Protein 5LD9 (pdb70)

Foldseek 3Di:
DEAEEAQVVLVVVLVVQLPDQAKWKWFQKAPDRYGDDTDTFDFPVSHQADGDGDPVVNVVVCVVSVVVVIDTQEMEMEHEPDAQDDDPVNLVVCVVVQHKYWYYYNVGDIWIWGQDPVGHTDTHHYHHD/DAAEEAPVVLVVVLVVQLPAQAKWKWFQKAPDRYGDDTDTFDFPVSHQADGDGDVVRVVVVCVVCVVVVIDGQEMEMEHEPDAQDADPVSVVVCVVVFHKYWYAHNVGHIWIWGDVDIDTHHYHYD

Secondary structure (DSSP, 8-state):
-EEEE-HHHHHHHHHHHHH-SS--EEEEEEETTEEEEEEEE-BTT--SS---B-HHHHHHHHHHHHHTT-EEEEEEEEESSS-SS-BHHHHHHHHHS-SEEEEEETTS-EEEEEE-TTS-EEEEEEEE-/-EEEE-HHHHHHHHHHHHT-SS--EEEEEEETTEEEEEEEE-BTT--SS---B-HHHHHHHHHHHHHTT-EEEEEEEEESSS-SS-BHHHHHHHHHS-SEEEEEETTS-EEEEE----EEEEEEE-

InterPro domains:
  IPR000555 JAB1/MPN/MOV34 metalloenzyme domain [SM00232] (12-140)
  IPR028090 JAB domain, prokaryotic [PF14464] (27-124)
  IPR037518 MPN domain [PS50249] (13-133)
  IPR051929 Viral Assembly and Modifier Protease [PTHR34858] (14-136)

Nearest PDB structures (foldseek):
  5ld9-assembly1_A  TM=1.008E+00  e=8.838E-29  Pyrococcus furiosus DSM 3638
  5ld9-assembly1_B  TM=1.003E+00  e=1.351E-25  Pyrococcus furiosus DSM 3638
  4ocn-assembly1_B  TM=7.573E-01  e=2.045E-07  Saccharomyces cerevisiae S288C
  5w83-assembly1_B  TM=7.549E-01  e=2.178E-07  Saccharomyces cerevisiae S288C
  8eoi-assembly1_H  TM=7.330E-01  e=2.285E-04  Homo sapiens

Solvent-accessible surface area: 13205 Å² total; per-residue (Å²): 96,47,0,23,0,29,103,121,61,6,122,49,0,28,126,61,3,72,100,32,95,34,9,18,0,0,0,0,1,0,68,159,51,104,2,79,54,33,46,70,6,133,12,117,53,111,14,66,113,68,24,77,18,20,80,146,52,42,122,113,1,48,88,39,3,141,147,89,109,27,104,39,10,0,6,1,1,0,17,49,54,31,45,5,36,1,42,11,92,8,8,95,8,1,130,154,72,102,30,10,9,0,0,0,1,62,129,34,78,86,78,0,11,38,28,32,156,145,98,95,14,40,96,2,140,30,51,55,118,102,46,0,16,0,26,81,121,62,6,148,47,0,34,143,63,3,72,90,30,93,43,8,18,0,0,0,0,0,0,71,142,42,116,3,96,54,27,45,66,6,124,10,114,63,102,15,67,69,71,37,77,22,19,54,123,39,41,94,100,0,46,110,66,3,125,147,91,110,34,71,33,8,0,5,1,0,1,18,55,50,20,62,5,87,7,31,0,73,10,35,26,4,0,129,170,76,83,33,13,10,0,0,0,1,65,122,33,78,85,79,0,29,38,66,128,77,66,59,92,2,134,27,50,58,135

Radius of gyration: 20.51 Å; Cα contacts (8 Å, |Δi|>4): 576; chains: 2; bounding box: 40×46×60 Å

Organism: Pyrococcus furiosus (strain ATCC 43587 / DSM 3638 / JCM 8422 / Vc1) (NCBI:txid186497)

Sequence (255 aa):
STLIIPQHYLRAILKVVSSSSVEVCGFLFGKENRVLKVRFIRNRLNNSPVEFEMDPEEMLKALEEAEQENLEVVGIFHSHIACCPPIPSGKDLEGMKRWPVIWLIVNEKGEYKAWILSEKNKISSEVKIVVESTLIIPQHYLRAILKVVSSSSVEVCGFLFGKENRVLKVRFIRNRLNSPVEFEMDPEEMLKALEEAEQENLEVVGIFHSHIACCPPIPSGKDLEGMKRWPVIWLIVNEKGEYKAWILNKISEVKIVVE

Structure (mmCIF, N/CA/C/O backbone):
data_5LD9
#
_entry.id   5LD9
#
_cell.length_a   34.202
_cell.length_b   37.147
_cell.length_c   60.131
_cell.angle_alpha   97.29
_cell.angle_beta   104.18
_cell.angle_gamma   100.07
#
_symmetry.space_group_name_H-M   'P 1'
#
loop_
_entity.id
_entity.type
_entity.pdbx_description
1 polymer JAMM1
2 non-polymer 'ZINC ION'
3 non-polymer 'CHLORIDE ION'
4 water water
#
loop_
_atom_site.group_PDB
_atom_site.id
_atom_site.type_symbol
_atom_site.label_atom_id
_atom_site.label_alt_id
_atom_site.label_comp_id
_atom_site.label_asym_id
_atom_site.label_entity_id
_atom_site.label_seq_id
_atom_site.pdbx_PDB_ins_code
_atom_site.Cartn_x
_atom_site.Cartn_y
_atom_site.Cartn_z
_atom_site.occupancy
_atom_site.B_iso_or_equiv
_atom_site.auth_seq_id
_atom_site.auth_comp_id
_atom_site.auth_asym_id
_atom_site.auth_atom_id
_atom_site.pdbx_PDB_model_num
ATOM 1 N N . SER A 1 12 ? 16.558 -7.564 80.214 1.00 55.98 12 SER A N 1
ATOM 2 C CA . SER A 1 12 ? 17.269 -8.417 81.159 1.00 48.90 12 SER A CA 1
ATOM 3 C C . SER A 1 12 ? 18.733 -8.003 81.299 1.00 40.90 12 SER A C 1
ATOM 4 O O . SER A 1 12 ? 19.253 -7.201 80.517 1.00 41.88 12 SER A O 1
ATOM 11 N N . THR A 1 13 ? 19.383 -8.569 82.310 1.00 45.96 13 THR A N 1
ATOM 12 C CA . THR A 1 13 ? 20.805 -8.390 82.556 1.00 39.65 13 THR A CA 1
ATOM 13 C C . THR A 1 13 ? 21.413 -9.757 82.838 1.00 30.39 13 THR A C 1
ATOM 14 O O . THR A 1 13 ? 20.810 -10.572 83.539 1.00 31.74 13 THR A O 1
ATOM 25 N N . LEU A 1 14 ? 22.590 -10.018 82.273 1.00 20.85 14 LEU A N 1
ATOM 26 C CA . LEU A 1 14 ? 23.304 -11.271 82.489 1.00 22.53 14 LEU A CA 1
ATOM 27 C C . LEU A 1 14 ? 24.566 -10.963 83.279 1.00 22.65 14 LEU A C 1
ATOM 28 O O . LEU A 1 14 ? 25.407 -10.189 82.816 1.00 24.88 14 LEU A O 1
ATOM 44 N N . ILE A 1 15 ? 24.699 -11.569 84.453 1.00 22.57 15 ILE A N 1
ATOM 45 C CA . ILE A 1 15 ? 25.871 -11.377 85.301 1.00 23.05 15 ILE A CA 1
ATOM 46 C C . ILE A 1 15 ? 26.734 -12.626 85.211 1.00 23.31 15 ILE A C 1
ATOM 47 O O . ILE A 1 15 ? 26.321 -13.707 85.642 1.00 27.68 15 ILE A O 1
ATOM 63 N N . ILE A 1 16 ? 27.947 -12.474 84.690 1.00 22.40 16 ILE A N 1
ATOM 64 C CA . ILE A 1 16 ? 28.829 -13.621 84.492 1.00 22.60 16 ILE A CA 1
ATOM 65 C C . ILE A 1 16 ? 30.169 -13.325 85.159 1.00 23.98 16 ILE A C 1
ATOM 66 O O . ILE A 1 16 ? 30.702 -12.218 84.990 1.00 23.28 16 ILE A O 1
ATOM 82 N N . PRO A 1 17 ? 30.732 -14.253 85.937 1.00 25.21 17 PRO A N 1
ATOM 83 C CA . PRO A 1 17 ? 32.070 -14.027 86.504 1.00 26.39 17 PRO A CA 1
ATOM 84 C C . PRO A 1 17 ? 33.116 -13.861 85.415 1.00 25.11 17 PRO A C 1
ATOM 85 O O . PRO A 1 17 ? 33.043 -14.488 84.355 1.00 23.73 17 PRO A O 1
ATOM 96 N N . GLN A 1 18 ? 34.127 -13.036 85.705 1.00 26.06 18 GLN A N 1
ATOM 97 C CA . GLN A 1 18 ? 35.113 -12.701 84.681 1.00 30.41 18 GLN A CA 1
ATOM 98 C C . GLN A 1 18 ? 35.910 -13.926 84.246 1.00 28.69 18 GLN A C 1
ATOM 99 O O . GLN A 1 18 ? 36.202 -14.089 83.056 1.00 29.81 18 GLN A O 1
ATOM 113 N N . HIS A 1 19 ? 36.272 -14.802 85.186 1.00 29.65 19 HIS A N 1
ATOM 114 C CA . HIS A 1 19 ? 37.080 -15.957 84.811 1.00 28.81 19 HIS A CA 1
ATOM 115 C C . HIS A 1 19 ? 36.282 -16.989 84.019 1.00 28.81 19 HIS A C 1
ATOM 116 O O . HIS A 1 19 ? 36.879 -17.755 83.255 1.00 28.59 19 HIS A O 1
ATOM 129 N N . TYR A 1 20 ? 34.954 -17.012 84.163 1.00 26.90 20 TYR A N 1
ATOM 130 C CA . TYR A 1 20 ? 34.128 -17.866 83.312 1.00 24.23 20 TYR A CA 1
ATOM 131 C C . TYR A 1 20 ? 34.063 -17.328 81.889 1.00 23.86 20 TYR A C 1
ATOM 132 O O . TYR A 1 20 ? 34.185 -18.087 80.923 1.00 22.68 20 TYR A O 1
ATOM 150 N N . LEU A 1 21 ? 33.831 -16.024 81.733 1.00 21.70 21 LEU A N 1
ATOM 151 C CA . LEU A 1 21 ? 33.779 -15.460 80.389 1.00 23.80 21 LEU A CA 1
ATOM 152 C C . LEU A 1 21 ? 35.131 -15.588 79.702 1.00 24.33 21 LEU A C 1
ATOM 153 O O . LEU A 1 21 ? 35.201 -15.956 78.522 1.00 22.08 21 LEU A O 1
ATOM 169 N N . ARG A 1 22 ? 36.215 -15.320 80.433 1.00 22.03 22 ARG A N 1
ATOM 170 C CA . ARG A 1 22 ? 37.555 -15.486 79.871 1.00 25.31 22 ARG A CA 1
ATOM 171 C C . ARG A 1 22 ? 37.772 -16.913 79.392 1.00 27.58 22 ARG A C 1
ATOM 172 O O . ARG A 1 22 ? 38.339 -17.134 78.316 1.00 24.53 22 ARG A O 1
ATOM 193 N N . ALA A 1 23 ? 37.338 -17.896 80.182 1.00 24.50 23 ALA A N 1
ATOM 194 C CA . ALA A 1 23 ? 37.516 -19.289 79.787 1.00 26.15 23 ALA A CA 1
ATOM 195 C C . ALA A 1 23 ? 36.776 -19.590 78.491 1.00 21.99 23 ALA A C 1
ATOM 196 O O . ALA A 1 23 ? 37.329 -20.237 77.594 1.00 27.57 23 ALA A O 1
ATOM 203 N N . ILE A 1 24 ? 35.530 -19.121 78.367 1.00 21.74 24 ILE A N 1
ATOM 204 C CA . ILE A 1 24 ? 34.773 -19.340 77.135 1.00 19.86 24 ILE A CA 1
ATOM 205 C C . ILE A 1 24 ? 35.505 -18.723 75.948 1.00 18.97 24 ILE A C 1
ATOM 206 O O . ILE A 1 24 ? 35.687 -19.363 74.906 1.00 19.35 24 ILE A O 1
ATOM 222 N N . LEU A 1 25 ? 35.956 -17.475 76.097 1.00 20.48 25 LEU A N 1
ATOM 223 C CA . LEU A 1 25 ? 36.570 -16.779 74.973 1.00 23.94 25 LEU A CA 1
ATOM 224 C C . LEU A 1 25 ? 37.872 -17.444 74.543 1.00 18.71 25 LEU A C 1
ATOM 225 O O . LEU A 1 25 ? 38.166 -17.520 73.344 1.00 21.38 25 LEU A O 1
ATOM 241 N N . LYS A 1 26 ? 38.661 -17.936 75.495 1.00 19.67 26 LYS A N 1
ATOM 242 C CA . LYS A 1 26 ? 39.930 -18.556 75.138 1.00 20.21 26 LYS A CA 1
ATOM 243 C C . LYS A 1 26 ? 39.733 -19.941 74.529 1.00 21.27 26 LYS A C 1
ATOM 244 O O . LYS A 1 26 ? 40.501 -20.333 73.645 1.00 21.46 26 LYS A O 1
ATOM 263 N N . VAL A 1 27 ? 38.713 -20.692 74.962 1.00 20.24 27 VAL A N 1
ATOM 264 C CA . VAL A 1 27 ? 38.361 -21.930 74.262 1.00 22.67 27 VAL A CA 1
ATOM 265 C C . VAL A 1 27 ? 37.953 -21.621 72.826 1.00 18.41 27 VAL A C 1
ATOM 266 O O . VAL A 1 27 ? 38.357 -22.307 71.876 1.00 22.24 27 VAL A O 1
ATOM 279 N N . VAL A 1 28 ? 37.125 -20.592 72.657 1.00 20.22 28 VAL A N 1
ATOM 280 C CA . VAL A 1 28 ? 36.666 -20.200 71.332 1.00 16.35 28 VAL A CA 1
ATOM 281 C C . VAL A 1 28 ? 37.852 -19.792 70.467 1.00 19.72 28 VAL A C 1
ATOM 282 O O . VAL A 1 28 ? 37.908 -20.102 69.269 1.00 19.73 28 VAL A O 1
ATOM 295 N N . SER A 1 29 ? 38.821 -19.090 71.055 1.00 20.94 29 SER A N 1
ATOM 296 C CA . SER A 1 29 ? 39.961 -18.642 70.262 1.00 25.06 29 SER A CA 1
ATOM 297 C C . SER A 1 29 ? 40.714 -19.813 69.648 1.00 24.22 29 SER A C 1
ATOM 298 O O . SER A 1 29 ? 41.291 -19.676 68.563 1.00 25.74 29 SER A O 1
ATOM 306 N N . SER A 1 30 ? 40.729 -20.962 70.321 1.00 20.41 30 SER A N 1
ATOM 307 C CA . SER A 1 30 ? 41.493 -22.118 69.878 1.00 25.00 30 SER A CA 1
ATOM 308 C C . SER A 1 30 ? 40.677 -23.099 69.051 1.00 23.72 30 SER A C 1
ATOM 309 O O . SER A 1 30 ? 41.240 -24.083 68.563 1.00 27.68 30 SER A O 1
ATOM 317 N N . SER A 1 31 ? 39.382 -22.852 68.861 1.00 23.89 31 SER A N 1
ATOM 318 C CA . SER A 1 31 ? 38.483 -23.828 68.267 1.00 19.72 31 SER A CA 1
ATOM 319 C C . SER A 1 31 ? 38.234 -23.521 66.793 1.00 25.57 31 SER A C 1
ATOM 320 O O . SER A 1 31 ? 38.103 -22.358 66.401 1.00 29.23 31 SER A O 1
ATOM 328 N N . SER A 1 32 ? 38.166 -24.573 65.979 1.00 21.17 32 SER A N 1
ATOM 329 C CA . SER A 1 32 ? 37.880 -24.431 64.557 1.00 22.79 32 SER A CA 1
ATOM 330 C C . SER A 1 32 ? 36.406 -24.642 64.225 1.00 24.23 32 SER A C 1
ATOM 331 O O . SER A 1 32 ? 36.024 -24.503 63.058 1.00 26.70 32 SER A O 1
ATOM 339 N N . VAL A 1 33 ? 35.577 -24.969 65.217 1.00 21.86 33 VAL A N 1
ATOM 340 C CA . VAL A 1 33 ? 34.135 -25.109 65.049 1.00 23.00 33 VAL A CA 1
ATOM 341 C C . VAL A 1 33 ? 33.430 -24.260 66.099 1.00 18.84 33 VAL A C 1
ATOM 342 O O . VAL A 1 33 ? 34.026 -23.836 67.095 1.00 20.69 33 VAL A O 1
ATOM 355 N N . GLU A 1 34 ? 32.133 -24.032 65.882 1.00 18.49 34 GLU A N 1
ATOM 356 C CA . GLU A 1 34 ? 31.342 -23.329 66.883 1.00 18.45 34 GLU A CA 1
ATOM 357 C C . GLU A 1 34 ? 31.315 -24.139 68.171 1.00 19.76 34 GLU A C 1
ATOM 358 O O . GLU A 1 34 ? 31.154 -25.366 68.150 1.00 23.57 34 GLU A O 1
ATOM 370 N N . VAL A 1 35 ? 31.493 -23.437 69.293 1.00 16.41 35 VAL A N 1
ATOM 371 C CA . VAL A 1 35 ? 31.426 -23.994 70.638 1.00 17.09 35 VAL A CA 1
ATOM 372 C C . VAL A 1 35 ? 30.032 -23.720 71.170 1.00 18.33 35 VAL A C 1
ATOM 373 O O . VAL A 1 35 ? 29.380 -22.760 70.760 1.00 22.86 35 VAL A O 1
ATOM 386 N N . CYS A 1 36 ? 29.545 -24.579 72.059 1.00 18.07 36 CYS A N 1
ATOM 387 C CA . CYS A 1 36 ? 28.215 -24.376 72.625 1.00 15.75 36 CYS A CA 1
ATOM 388 C C . CYS A 1 36 ? 28.152 -24.999 74.014 1.00 20.14 36 CYS A C 1
ATOM 389 O O . CYS A 1 36 ? 28.959 -25.861 74.368 1.00 22.75 36 CYS A O 1
ATOM 397 N N . GLY A 1 37 ? 27.180 -24.553 74.800 1.00 21.34 37 GLY A N 1
ATOM 398 C CA . GLY A 1 37 ? 26.992 -25.114 76.121 1.00 28.13 37 GLY A CA 1
ATOM 399 C C . GLY A 1 37 ? 25.922 -24.370 76.895 1.00 23.10 37 GLY A C 1
ATOM 400 O O . GLY A 1 37 ? 25.205 -23.527 76.356 1.00 20.45 37 GLY A O 1
ATOM 404 N N . PHE A 1 38 ? 25.833 -24.711 78.179 1.00 21.92 38 PHE A N 1
ATOM 405 C CA . PHE A 1 38 ? 24.865 -24.127 79.093 1.00 20.38 38 PHE A CA 1
ATOM 406 C C . PHE A 1 38 ? 25.547 -23.179 80.070 1.00 20.97 38 PHE A C 1
ATOM 407 O O . PHE A 1 38 ? 26.678 -23.419 80.501 1.00 20.68 38 PHE A O 1
ATOM 424 N N . LEU A 1 39 ? 24.840 -22.108 80.414 1.00 21.31 39 LEU A N 1
ATOM 425 C CA . LEU A 1 39 ? 25.141 -21.285 81.577 1.00 18.82 39 LEU A CA 1
ATOM 426 C C . LEU A 1 39 ? 24.145 -21.682 82.656 1.00 21.34 39 LEU A C 1
ATOM 427 O O . LEU A 1 39 ? 22.943 -21.425 82.524 1.00 23.74 39 LEU A O 1
ATOM 443 N N . PHE A 1 40 ? 24.629 -22.349 83.696 1.00 22.54 40 PHE A N 1
ATOM 444 C CA . PHE A 1 40 ? 23.784 -22.730 8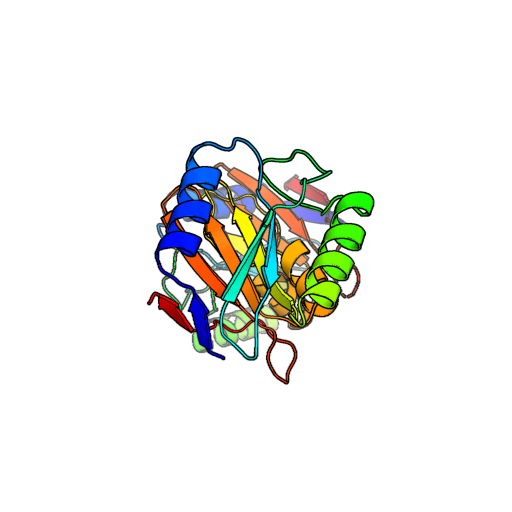4.811 1.00 21.86 40 PHE A CA 1
ATOM 445 C C . PHE A 1 40 ? 23.969 -21.728 85.943 1.00 23.66 40 PHE A C 1
ATOM 446 O O . PHE A 1 40 ? 25.034 -21.119 86.086 1.00 25.36 40 PHE A O 1
ATOM 463 N N . GLY A 1 41 ? 22.920 -21.545 86.736 1.00 23.60 41 GLY A N 1
ATOM 464 C CA . GLY A 1 41 ? 23.029 -20.626 87.861 1.00 24.17 41 GLY A CA 1
ATOM 465 C C . GLY A 1 41 ? 21.708 -20.418 88.569 1.00 26.03 41 GLY A C 1
ATOM 466 O O . GLY A 1 41 ? 20.893 -21.339 88.683 1.00 27.45 41 GLY A O 1
ATOM 470 N N . LYS A 1 42 ? 21.525 -19.193 89.063 1.00 26.28 42 LYS A N 1
ATOM 471 C CA . LYS A 1 42 ? 20.331 -18.782 89.790 1.00 28.25 42 LYS A CA 1
ATOM 472 C C . LYS A 1 42 ? 19.939 -17.390 89.324 1.00 43.08 42 LYS A C 1
ATOM 473 O O . LYS A 1 42 ? 20.790 -16.500 89.236 1.00 31.49 42 LYS A O 1
ATOM 492 N N . GLU A 1 43 ? 18.656 -17.194 89.042 1.00 32.50 43 GLU A N 1
ATOM 493 C CA . GLU A 1 43 ? 18.146 -15.897 88.595 1.00 35.09 43 GLU A CA 1
ATOM 494 C C . GLU A 1 43 ? 18.943 -15.498 87.359 1.00 31.10 43 GLU A C 1
ATOM 495 O O . GLU A 1 43 ? 18.944 -16.255 86.371 1.00 36.43 43 GLU A O 1
ATOM 507 N N . ASN A 1 44 ? 19.631 -14.358 87.357 1.00 30.67 44 ASN A N 1
ATOM 508 C CA . ASN A 1 44 ? 20.381 -13.902 86.195 1.00 24.78 44 ASN A CA 1
ATOM 509 C C . ASN A 1 44 ? 21.885 -14.058 86.382 1.00 27.39 44 ASN A C 1
ATOM 510 O O . ASN A 1 44 ? 22.658 -13.457 85.628 1.00 23.83 44 ASN A O 1
ATOM 521 N N . ARG A 1 45 ? 22.315 -14.867 87.350 1.00 26.43 45 ARG A N 1
ATOM 522 C CA . ARG A 1 45 ? 23.729 -15.013 87.691 1.00 24.45 45 ARG A CA 1
ATOM 523 C C . ARG A 1 45 ? 24.262 -16.356 87.215 1.00 28.05 45 ARG A C 1
ATOM 524 O O . ARG A 1 45 ? 23.766 -17.410 87.628 1.00 28.21 45 ARG A O 1
ATOM 545 N N . VAL A 1 46 ? 25.306 -16.313 86.387 1.00 25.13 46 VAL A N 1
ATOM 546 C CA . VAL A 1 46 ? 25.991 -17.532 85.974 1.00 23.47 46 VAL A CA 1
ATOM 547 C C . VAL A 1 46 ? 26.805 -18.070 87.140 1.00 25.70 46 VAL A C 1
ATOM 548 O O . VAL A 1 46 ? 27.611 -17.349 87.742 1.00 28.99 46 VAL A O 1
ATOM 561 N N . LEU A 1 47 ? 26.595 -19.345 87.466 1.00 23.00 47 LEU A N 1
ATOM 562 C CA . LEU A 1 47 ? 27.346 -20.021 88.509 1.00 24.50 47 LEU A CA 1
ATOM 563 C C . LEU A 1 47 ? 28.161 -21.200 88.005 1.00 26.26 47 LEU A C 1
ATOM 564 O O . LEU A 1 47 ? 29.066 -21.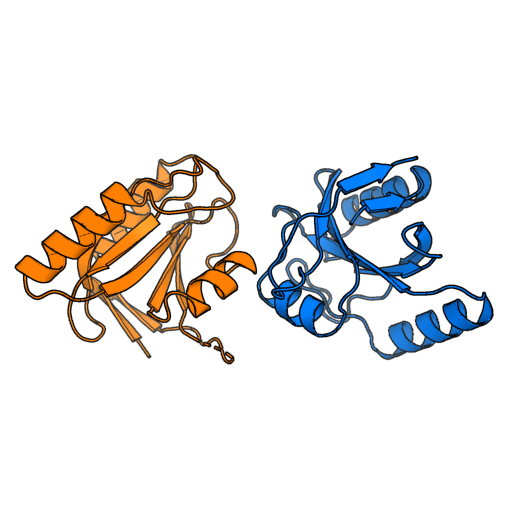651 88.714 1.00 27.85 47 LEU A O 1
ATOM 580 N N . LYS A 1 48 ? 27.883 -21.700 86.804 1.00 25.53 48 LYS A N 1
ATOM 581 C CA . LYS A 1 48 ? 28.583 -22.862 86.279 1.00 23.12 48 LYS A CA 1
ATOM 582 C C . LYS A 1 48 ? 28.467 -22.829 84.764 1.00 25.20 48 LYS A C 1
ATOM 583 O O . LYS A 1 48 ? 27.393 -22.537 84.233 1.00 24.38 48 LYS A O 1
ATOM 602 N N . VAL A 1 49 ? 29.580 -23.087 84.081 1.00 25.87 49 VAL A N 1
ATOM 603 C CA . VAL A 1 49 ? 29.624 -23.185 82.626 1.00 20.78 49 VAL A CA 1
ATOM 604 C C . VAL A 1 49 ? 29.838 -24.648 82.268 1.00 25.83 49 VAL A C 1
ATOM 605 O O . VAL A 1 49 ? 30.733 -25.301 82.815 1.00 26.43 49 VAL A O 1
ATOM 618 N N . ARG A 1 50 ? 29.027 -25.159 81.339 1.00 23.08 50 ARG A N 1
ATOM 619 C CA . ARG A 1 50 ? 29.093 -26.556 80.928 1.00 21.91 50 ARG A CA 1
ATOM 620 C C . ARG A 1 50 ? 29.171 -26.588 79.411 1.00 18.81 50 ARG A C 1
ATOM 621 O O . ARG A 1 50 ? 28.193 -26.257 78.738 1.00 24.98 50 ARG A O 1
ATOM 642 N N . PHE A 1 51 ? 30.336 -26.947 78.877 1.00 22.00 51 PHE A N 1
ATOM 643 C CA . PHE A 1 51 ? 30.468 -27.112 77.437 1.00 19.31 51 PHE A CA 1
ATOM 644 C C . PHE A 1 51 ? 29.800 -28.410 77.011 1.00 27.25 51 PHE A C 1
ATOM 645 O O . PHE A 1 51 ? 29.831 -29.417 77.736 1.00 25.27 51 PHE A O 1
ATOM 662 N N . ILE A 1 52 ? 29.184 -28.374 75.832 1.00 22.76 52 ILE A N 1
ATOM 663 C CA . ILE A 1 52 ? 28.476 -29.507 75.245 1.00 25.82 52 ILE A CA 1
ATOM 664 C C . ILE A 1 52 ? 28.984 -29.676 73.823 1.00 24.12 52 ILE A C 1
ATOM 665 O O . ILE A 1 52 ? 29.160 -28.689 73.106 1.00 22.30 52 ILE A O 1
ATOM 681 N N . ARG A 1 53 ? 29.221 -30.922 73.414 1.00 27.90 53 ARG A N 1
ATOM 682 C CA . ARG A 1 53 ? 29.727 -31.170 72.068 1.00 24.45 53 ARG A CA 1
ATOM 683 C C . ARG A 1 53 ? 28.792 -30.585 71.016 1.00 26.96 53 ARG A C 1
ATOM 684 O O . ARG A 1 53 ? 27.565 -30.692 71.109 1.00 25.83 53 ARG A O 1
ATOM 705 N N . ASN A 1 54 ? 29.384 -29.961 70.003 1.00 23.69 54 ASN A N 1
ATOM 706 C CA . ASN A 1 54 ? 28.637 -29.500 68.837 1.00 25.97 54 ASN A CA 1
ATOM 707 C C . ASN A 1 54 ? 28.559 -30.677 67.872 1.00 22.57 54 ASN A C 1
ATOM 708 O O . ASN A 1 54 ? 29.526 -30.991 67.172 1.00 25.94 54 ASN A O 1
ATOM 719 N N . ARG A 1 55 ? 27.409 -31.356 67.849 1.00 23.72 55 ARG A N 1
ATOM 720 C CA . ARG A 1 55 ? 27.289 -32.565 67.043 1.00 26.78 55 ARG A CA 1
ATOM 721 C C . ARG A 1 55 ? 27.370 -32.277 65.554 1.00 23.69 55 ARG A C 1
ATOM 722 O O . ARG A 1 55 ? 27.537 -33.216 64.768 1.00 25.14 55 ARG A O 1
ATOM 743 N N . LEU A 1 56 ? 27.281 -31.011 65.154 1.00 22.89 56 LEU A N 1
ATOM 744 C CA . LEU A 1 56 ? 27.439 -30.643 63.755 1.00 24.69 56 LEU A CA 1
ATOM 745 C C . LEU A 1 56 ? 28.900 -30.469 63.351 1.00 22.16 56 LEU A C 1
ATOM 746 O O . LEU A 1 56 ? 29.190 -30.406 62.147 1.00 22.70 56 LEU A O 1
ATOM 762 N N A ASN A 1 57 ? 29.808 -30.369 64.324 0.50 21.57 57 ASN A N 1
ATOM 763 N N B ASN A 1 57 ? 29.823 -30.389 64.310 0.50 21.59 57 ASN A N 1
ATOM 764 C CA A ASN A 1 57 ? 31.237 -30.243 64.063 0.50 23.92 57 ASN A CA 1
ATOM 765 C CA B ASN A 1 57 ? 31.249 -30.286 64.004 0.50 21.88 57 ASN A CA 1
ATOM 766 C C A ASN A 1 57 ? 31.493 -29.192 62.989 0.50 21.19 57 ASN A C 1
ATOM 767 C C B ASN A 1 57 ? 31.505 -29.189 62.973 0.50 21.20 57 ASN A C 1
ATOM 768 O O A ASN A 1 57 ? 32.256 -29.400 62.044 0.50 22.10 57 ASN A O 1
ATOM 769 O O B ASN A 1 57 ? 32.290 -29.360 62.038 0.50 22.85 57 ASN A O 1
ATOM 790 N N . SER A 1 58 ? 30.838 -28.042 63.150 1.00 20.03 58 SER A N 1
ATOM 791 C CA . SER A 1 58 ? 30.739 -27.053 62.087 1.00 21.30 58 SER A CA 1
ATOM 792 C C . SER A 1 58 ? 31.273 -25.690 62.504 1.00 18.90 58 SER A C 1
ATOM 793 O O . SER A 1 58 ? 31.021 -25.246 63.630 1.00 21.78 58 SER A O 1
ATOM 802 N N . PRO A 1 59 ? 31.972 -24.988 61.607 1.00 19.60 59 PRO A N 1
ATOM 803 C CA . PRO A 1 59 ? 32.381 -23.608 61.879 1.00 21.24 59 PRO A CA 1
ATOM 804 C C . PRO A 1 59 ? 31.305 -22.568 61.633 1.00 23.67 59 PRO A C 1
ATOM 805 O O . PRO A 1 59 ? 31.578 -21.381 61.837 1.00 25.40 59 PRO A O 1
ATOM 816 N N . VAL A 1 60 ? 30.099 -22.959 61.212 1.00 23.74 60 VAL A N 1
ATOM 817 C CA . VAL A 1 60 ? 29.063 -22.001 60.845 1.00 20.19 60 VAL A CA 1
ATOM 818 C C . VAL A 1 60 ? 27.706 -22.313 61.457 1.00 23.30 60 VAL A C 1
ATOM 819 O O . VAL A 1 60 ? 26.737 -21.611 61.160 1.00 24.14 60 VAL A O 1
ATOM 832 N N . GLU A 1 61 ? 27.593 -23.339 62.299 1.00 21.63 61 GLU A N 1
ATOM 833 C CA . GLU A 1 61 ? 26.334 -23.621 62.985 1.00 19.69 61 GLU A CA 1
ATOM 834 C C . GLU A 1 61 ? 26.613 -24.621 64.098 1.00 21.52 61 GLU A C 1
ATOM 835 O O . GLU A 1 61 ? 27.692 -25.218 64.165 1.00 21.26 61 GLU A O 1
ATOM 847 N N . PHE A 1 62 ? 25.635 -24.784 64.990 1.00 21.06 62 PHE A N 1
ATOM 848 C CA . PHE A 1 62 ? 25.800 -25.702 66.103 1.00 19.22 62 PHE A CA 1
ATOM 849 C C . PHE A 1 62 ? 24.492 -26.396 66.445 1.00 26.21 62 PHE A C 1
ATOM 850 O O . PHE A 1 62 ? 23.399 -25.880 66.209 1.00 21.29 62 PHE A O 1
ATOM 867 N N . GLU A 1 63 ? 24.642 -27.572 67.037 1.00 26.80 63 GLU A N 1
ATOM 868 C CA . GLU A 1 63 ? 23.549 -28.315 67.637 1.00 33.61 63 GLU A CA 1
ATOM 869 C C . GLU A 1 63 ? 24.150 -29.160 68.749 1.00 31.02 63 GLU A C 1
ATOM 870 O O . GLU A 1 63 ? 25.164 -29.829 68.538 1.00 35.71 63 GLU A O 1
ATOM 882 N N . MET A 1 64 ? 23.547 -29.109 69.933 1.00 31.51 64 MET A N 1
ATOM 883 C CA . MET A 1 64 ? 24.072 -29.860 71.061 1.00 33.18 64 MET A CA 1
ATOM 884 C C . MET A 1 64 ? 23.853 -31.352 70.880 1.00 43.37 64 MET A C 1
ATOM 885 O O . MET A 1 64 ? 22.767 -31.790 70.501 1.00 38.81 64 MET A O 1
ATOM 899 N N . ASP A 1 65 ? 24.878 -32.135 71.190 1.00 38.72 65 ASP A N 1
ATOM 900 C CA . ASP A 1 65 ? 24.717 -33.578 71.256 1.00 42.93 65 ASP A CA 1
ATOM 901 C C . ASP A 1 65 ? 23.624 -33.897 72.273 1.00 44.39 65 ASP A C 1
ATOM 902 O O . ASP A 1 65 ? 23.731 -33.470 73.436 1.00 43.57 65 ASP A O 1
ATOM 911 N N . PRO A 1 66 ? 22.557 -34.607 71.890 1.00 53.83 66 PRO A N 1
ATOM 912 C CA . PRO A 1 66 ? 21.477 -34.857 72.861 1.00 52.93 66 PRO A CA 1
ATOM 913 C C . PRO A 1 66 ? 21.934 -35.633 74.084 1.00 50.35 66 PRO A C 1
ATOM 914 O O . PRO A 1 66 ? 21.553 -35.289 75.210 1.00 53.29 66 PRO A O 1
ATOM 925 N N . GLU A 1 67 ? 22.730 -36.688 73.889 1.00 53.29 67 GLU A N 1
ATOM 926 C CA . GLU A 1 67 ? 23.238 -37.476 75.009 1.00 57.43 67 GLU A CA 1
ATOM 927 C C . GLU A 1 67 ? 23.829 -36.574 76.088 1.00 59.55 67 GLU A C 1
ATOM 928 O O . GLU A 1 67 ? 23.431 -36.628 77.259 1.00 54.98 67 GLU A O 1
ATOM 940 N N . GLU A 1 68 ? 24.787 -35.731 75.700 1.00 51.37 68 GLU A N 1
ATOM 941 C CA . GLU A 1 68 ? 25.475 -34.879 76.664 1.00 61.12 68 GLU A CA 1
ATOM 942 C C . GLU A 1 68 ? 24.543 -33.807 77.218 1.00 49.13 68 GLU A C 1
ATOM 943 O O . GLU A 1 68 ? 24.617 -33.463 78.403 1.00 47.78 68 GLU A O 1
ATOM 955 N N . MET A 1 69 ? 23.665 -33.268 76.373 1.00 45.04 69 MET A N 1
ATOM 956 C CA . MET A 1 69 ? 22.730 -32.235 76.812 1.00 45.17 69 MET A CA 1
ATOM 957 C C . MET A 1 69 ? 21.881 -32.731 77.980 1.00 45.61 69 MET A C 1
ATOM 958 O O . MET A 1 69 ? 21.750 -32.053 79.008 1.00 45.37 69 MET A O 1
ATOM 972 N N . LEU A 1 70 ? 21.319 -33.932 77.848 1.00 44.10 70 LEU A N 1
ATOM 973 C CA . LEU A 1 70 ? 20.489 -34.486 78.912 1.00 45.70 70 LEU A CA 1
ATOM 974 C C . LEU A 1 70 ? 21.289 -34.671 80.194 1.00 46.03 70 LEU A C 1
ATOM 975 O O . LEU A 1 70 ? 20.831 -34.306 81.281 1.00 45.66 70 LEU A O 1
ATOM 991 N N . LYS A 1 71 ? 22.489 -35.248 80.090 1.00 48.51 71 LYS A N 1
ATOM 992 C CA . LYS A 1 71 ? 23.301 -35.466 81.283 1.00 47.58 71 LYS A CA 1
ATOM 993 C C . LYS A 1 71 ? 23.623 -34.149 81.970 1.00 50.89 71 LYS A C 1
ATOM 994 O O . LYS A 1 71 ? 23.599 -34.061 83.202 1.00 44.84 71 LYS A O 1
ATOM 1013 N N . ALA A 1 72 ? 23.932 -33.114 81.187 1.00 41.88 72 ALA A N 1
ATOM 1014 C CA . ALA A 1 72 ? 24.274 -31.817 81.761 1.00 43.22 72 ALA A CA 1
ATOM 1015 C C . ALA A 1 72 ? 23.119 -31.251 82.574 1.00 44.49 72 ALA A C 1
ATOM 1016 O O . ALA A 1 72 ? 23.327 -30.663 83.643 1.00 37.55 72 ALA A O 1
ATOM 1023 N N . LEU A 1 73 ? 21.892 -31.412 82.078 1.00 39.10 73 LEU A N 1
ATOM 1024 C CA . LEU A 1 73 ? 20.732 -30.882 82.783 1.00 38.85 73 LEU A CA 1
ATOM 1025 C C . LEU A 1 73 ? 20.460 -31.654 84.068 1.00 41.29 73 LEU A C 1
ATOM 1026 O O . LEU A 1 73 ? 20.048 -31.064 85.072 1.00 40.94 73 LEU A O 1
ATOM 1042 N N . GLU A 1 74 ? 20.674 -32.972 84.067 1.00 44.01 74 GLU A N 1
ATOM 1043 C CA . GLU A 1 74 ? 20.464 -33.722 85.302 1.00 46.58 74 GLU A CA 1
ATOM 1044 C C . GLU A 1 74 ? 21.571 -33.428 86.307 1.00 50.66 74 GLU A C 1
ATOM 1045 O O . GLU A 1 74 ? 21.312 -33.342 87.513 1.00 47.01 74 GLU A O 1
ATOM 1057 N N . GLU A 1 75 ? 22.804 -33.243 85.833 1.00 44.73 75 GLU A N 1
ATOM 1058 C CA . GLU A 1 75 ? 23.869 -32.781 86.720 1.00 47.72 75 GLU A CA 1
ATOM 1059 C C . GLU A 1 75 ? 23.506 -31.440 87.350 1.00 56.00 75 GLU A C 1
ATOM 1060 O O . GLU A 1 75 ? 23.663 -31.243 88.560 1.00 48.54 75 GLU A O 1
ATOM 1072 N N . ALA A 1 76 ? 23.013 -30.502 86.540 1.00 40.95 76 ALA A N 1
ATOM 1073 C CA . ALA A 1 76 ? 22.622 -29.203 87.076 1.00 39.10 76 ALA A CA 1
ATOM 1074 C C . ALA A 1 76 ? 21.527 -29.352 88.122 1.00 44.01 76 ALA A C 1
ATOM 1075 O O . ALA A 1 76 ? 21.572 -28.710 89.179 1.00 44.91 76 ALA A O 1
ATOM 1082 N N . GLU A 1 77 ? 20.531 -30.194 87.841 1.00 47.52 77 GLU A N 1
ATOM 1083 C CA . GLU A 1 77 ? 19.468 -30.435 88.812 1.00 67.34 77 GLU A CA 1
ATOM 1084 C C . GLU A 1 77 ? 20.031 -30.969 90.123 1.00 62.34 77 GLU A C 1
ATOM 1085 O O . GLU A 1 77 ? 19.589 -30.570 91.206 1.00 55.58 77 GLU A O 1
ATOM 1097 N N . GLN A 1 78 ? 21.006 -31.876 90.045 1.00 58.10 78 GLN A N 1
ATOM 1098 C CA . GLN A 1 78 ? 21.599 -32.434 91.254 1.00 65.72 78 GLN A CA 1
ATOM 1099 C C . GLN A 1 78 ? 22.275 -31.366 92.103 1.00 61.06 78 GLN A C 1
ATOM 1100 O O . GLN A 1 78 ? 22.509 -31.595 93.294 1.00 58.19 78 GLN A O 1
ATOM 1114 N N . GLU A 1 79 ? 22.582 -30.206 91.526 1.00 47.73 79 GLU A N 1
ATOM 1115 C CA . GLU A 1 79 ? 23.247 -29.124 92.240 1.00 53.35 79 GLU A CA 1
ATOM 1116 C C . GLU A 1 79 ? 22.325 -27.941 92.498 1.00 51.08 79 GLU A C 1
ATOM 1117 O O . GLU A 1 79 ? 22.806 -26.856 92.841 1.00 41.12 79 GLU A O 1
ATOM 1129 N N . ASN A 1 80 ? 21.015 -28.115 92.327 1.00 42.50 80 ASN A N 1
ATOM 1130 C CA . ASN A 1 80 ? 20.046 -27.058 92.598 1.00 51.08 80 ASN A CA 1
ATOM 1131 C C . ASN A 1 80 ? 20.276 -25.837 91.711 1.00 46.86 80 ASN A C 1
ATOM 1132 O O . ASN A 1 80 ? 20.025 -24.704 92.121 1.00 43.36 80 ASN A O 1
ATOM 1143 N N . LEU A 1 81 ? 20.748 -26.054 90.486 1.00 36.86 81 LEU A N 1
ATOM 1144 C CA . LEU A 1 81 ? 20.991 -24.981 89.537 1.00 33.40 81 LEU A CA 1
ATOM 1145 C C . LEU A 1 81 ? 19.950 -25.019 88.425 1.00 37.42 81 LEU A C 1
ATOM 1146 O O . LEU A 1 81 ? 19.412 -26.076 88.089 1.00 45.08 81 LEU A O 1
ATOM 1162 N N . GLU A 1 82 ? 19.675 -23.850 87.856 1.00 32.02 82 GLU A N 1
ATOM 1163 C CA . GLU A 1 82 ? 18.741 -23.716 86.753 1.00 35.11 82 GLU A CA 1
ATOM 1164 C C . GLU A 1 82 ? 19.477 -23.237 85.512 1.00 37.79 82 GLU A C 1
ATOM 1165 O O . GLU A 1 82 ? 20.612 -22.761 85.580 1.00 28.78 82 GLU A O 1
ATOM 1177 N N . VAL A 1 83 ? 18.822 -23.385 84.364 1.00 27.87 83 VAL A N 1
ATOM 1178 C CA . VAL A 1 83 ? 19.379 -22.895 83.110 1.00 26.92 83 VAL A CA 1
ATOM 1179 C C . VAL A 1 83 ? 19.180 -21.382 83.063 1.00 28.63 83 VAL A C 1
ATOM 1180 O O . VAL A 1 83 ? 18.053 -20.891 82.962 1.00 33.84 83 VAL A O 1
ATOM 1193 N N . VAL A 1 84 ? 20.277 -20.640 83.168 1.00 23.85 84 VAL A N 1
ATOM 1194 C CA . VAL A 1 84 ? 20.243 -19.190 83.016 1.00 23.36 84 VAL A CA 1
ATOM 1195 C C . VAL A 1 84 ? 20.346 -18.808 81.546 1.00 23.68 84 VAL A C 1
ATOM 1196 O O . VAL A 1 84 ? 19.722 -17.843 81.095 1.00 23.46 84 VAL A O 1
ATOM 1209 N N . GLY A 1 85 ? 21.118 -19.567 80.789 1.00 22.03 85 GLY A N 1
ATOM 1210 C CA . GLY A 1 85 ? 21.316 -19.229 79.393 1.00 21.29 85 GLY A CA 1
ATOM 1211 C C . GLY A 1 85 ? 21.928 -20.368 78.617 1.00 22.05 85 GLY A C 1
ATOM 1212 O O . GLY A 1 85 ? 22.320 -21.404 79.164 1.00 23.60 85 GLY A O 1
ATOM 1216 N N . ILE A 1 86 ? 21.965 -20.159 77.308 1.00 18.19 86 ILE A N 1
ATOM 1217 C CA . ILE A 1 86 ? 22.715 -20.980 76.376 1.00 18.91 86 ILE A CA 1
ATOM 1218 C C . ILE A 1 86 ? 23.813 -20.094 75.808 1.00 16.57 86 ILE A C 1
ATOM 1219 O O . ILE A 1 86 ? 23.561 -18.934 75.464 1.00 21.15 86 ILE A O 1
ATOM 1235 N N . PHE A 1 87 ? 25.029 -20.620 75.715 1.00 19.35 87 PHE A N 1
ATOM 1236 C CA . PHE A 1 87 ? 26.104 -19.884 75.068 1.00 16.18 87 PHE A CA 1
ATOM 1237 C C . PHE A 1 87 ? 26.621 -20.642 73.854 1.00 14.17 87 PHE A C 1
ATOM 1238 O O . PHE A 1 87 ? 26.638 -21.878 73.822 1.00 18.05 87 PHE A O 1
ATOM 1255 N N . HIS A 1 88 ? 27.055 -19.888 72.855 1.00 17.83 88 HIS A N 1
ATOM 1256 C CA . HIS A 1 88 ? 27.738 -20.483 71.715 1.00 16.98 88 HIS A CA 1
ATOM 1257 C C . HIS A 1 88 ? 28.571 -19.403 71.045 1.00 16.17 88 HIS A C 1
ATOM 1258 O O . HIS A 1 88 ? 28.500 -18.220 71.397 1.00 16.19 88 HIS A O 1
ATOM 1271 N N . SER A 1 89 ? 29.383 -19.834 70.088 1.00 19.59 89 SER A N 1
ATOM 1272 C CA . SER A 1 89 ? 30.282 -18.941 69.384 1.00 15.49 89 SER A CA 1
ATOM 1273 C C . SER A 1 89 ? 29.941 -18.881 67.902 1.00 15.71 89 SER A C 1
ATOM 1274 O O . SER A 1 89 ? 29.391 -19.829 67.328 1.00 18.24 89 SER A O 1
ATOM 1282 N N . HIS A 1 90 ? 30.284 -17.742 67.303 1.00 14.76 90 HIS A N 1
ATOM 1283 C CA . HIS A 1 90 ? 30.418 -17.586 65.866 1.00 13.83 90 HIS A CA 1
ATOM 1284 C C . HIS A 1 90 ? 31.890 -17.423 65.531 1.00 17.97 90 HIS A C 1
ATOM 1285 O O . HIS A 1 90 ? 32.670 -16.932 66.347 1.00 19.65 90 HIS A O 1
ATOM 1298 N N . ILE A 1 91 ? 32.267 -17.840 64.329 1.00 15.78 91 ILE A N 1
ATOM 1299 C CA . ILE A 1 91 ? 33.635 -17.680 63.850 1.00 17.36 91 ILE A CA 1
ATOM 1300 C C . ILE A 1 91 ? 33.610 -16.656 62.722 1.00 23.11 91 ILE A C 1
ATOM 1301 O O . ILE A 1 91 ? 32.965 -16.870 61.689 1.00 25.65 91 ILE A O 1
ATOM 1317 N N . ALA A 1 92 ? 34.290 -15.532 62.937 1.00 24.68 92 ALA A N 1
ATOM 1318 C CA . ALA A 1 92 ? 34.460 -14.500 61.915 1.00 27.36 92 ALA A CA 1
ATOM 1319 C C . ALA A 1 92 ? 33.129 -13.871 61.506 1.00 35.39 92 ALA A C 1
ATOM 1320 O O . ALA A 1 92 ? 32.969 -13.416 60.371 1.00 39.07 92 ALA A O 1
ATOM 1327 N N . CYS A 1 93 ? 32.167 -13.853 62.416 1.00 26.55 93 CYS A N 1
ATOM 1328 C CA A CYS A 1 93 ? 30.945 -13.094 62.219 0.50 25.71 93 CYS A CA 1
ATOM 1329 C CA B CYS A 1 93 ? 30.865 -13.209 62.254 0.50 22.95 93 CYS A CA 1
ATOM 1330 C C . CYS A 1 93 ? 30.535 -12.480 63.549 1.00 21.82 93 CYS A C 1
ATOM 1331 O O . CYS A 1 93 ? 30.995 -12.904 64.618 1.00 22.73 93 CYS A O 1
ATOM 1345 N N . PRO A 1 94 ? 29.720 -11.428 63.507 1.00 22.33 94 PRO A N 1
ATOM 1346 C CA . PRO A 1 94 ? 29.349 -10.728 64.755 1.00 22.15 94 PRO A CA 1
ATOM 1347 C C . PRO A 1 94 ? 28.563 -11.630 65.691 1.00 18.64 94 PRO A C 1
ATOM 1348 O O . PRO A 1 94 ? 27.902 -12.583 65.254 1.00 19.36 94 PRO A O 1
ATOM 1359 N N . PRO A 1 95 ? 28.597 -11.350 66.996 1.00 18.86 95 PRO A N 1
ATOM 1360 C CA . PRO A 1 95 ? 27.878 -12.186 67.972 1.00 13.83 95 PRO A CA 1
ATOM 1361 C C . PRO A 1 95 ? 26.397 -11.825 68.054 1.00 19.96 95 PRO A C 1
ATOM 1362 O O . PRO A 1 95 ? 25.878 -11.418 69.103 1.00 17.59 95 PRO A O 1
ATOM 1373 N N . ILE A 1 96 ? 25.708 -11.978 66.923 1.00 19.51 96 ILE A N 1
ATOM 1374 C CA . ILE A 1 96 ? 24.316 -11.563 66.750 1.00 18.89 96 ILE A CA 1
ATOM 1375 C C . ILE A 1 96 ? 23.528 -12.785 66.286 1.00 15.61 96 ILE A C 1
ATOM 1376 O O . ILE A 1 96 ? 24.053 -13.586 65.508 1.00 17.26 96 ILE A O 1
ATOM 1392 N N . PRO A 1 97 ? 22.282 -12.985 66.721 1.00 16.22 97 PRO A N 1
ATOM 1393 C CA . PRO A 1 97 ? 21.593 -14.241 66.390 1.00 15.16 97 PRO A CA 1
ATOM 1394 C C . PRO A 1 97 ? 21.436 -14.456 64.887 1.00 15.39 97 PRO A C 1
ATOM 1395 O O . PRO A 1 97 ? 20.983 -13.574 64.155 1.00 17.56 97 PRO A O 1
ATOM 1406 N N . SER A 1 98 ? 21.801 -15.655 64.446 1.00 16.23 98 SER A N 1
ATOM 1407 C CA . SER A 1 98 ? 21.491 -16.131 63.111 1.00 15.78 98 SER A CA 1
ATOM 1408 C C . SER A 1 98 ? 20.011 -16.483 63.031 1.00 15.82 98 SER A C 1
ATOM 1409 O O . SER A 1 98 ? 19.285 -16.467 64.032 1.00 18.92 98 SER A O 1
ATOM 1417 N N . GLY A 1 99 ? 19.558 -16.822 61.822 1.00 19.48 99 GLY A N 1
ATOM 1418 C CA . GLY A 1 99 ? 18.189 -17.278 61.674 1.00 19.71 99 GLY A CA 1
ATOM 1419 C C . GLY A 1 99 ? 17.930 -18.574 62.419 1.00 20.81 99 GLY A C 1
ATOM 1420 O O . GLY A 1 99 ? 16.877 -18.747 63.044 1.00 23.02 99 GLY A O 1
ATOM 1424 N N . LYS A 1 100 ? 18.887 -19.502 62.365 1.00 19.75 100 LYS A N 1
ATOM 1425 C CA . LYS A 1 100 ? 18.771 -20.738 63.132 1.00 18.16 100 LYS A CA 1
ATOM 1426 C C . LYS A 1 100 ? 18.755 -20.450 64.625 1.00 21.83 100 LYS A C 1
ATOM 1427 O O . LYS A 1 100 ? 18.017 -21.092 65.383 1.00 22.55 100 LYS A O 1
ATOM 1446 N N . ASP A 1 101 ? 19.570 -19.493 65.068 1.00 19.60 101 ASP A N 1
ATOM 1447 C CA . ASP A 1 101 ? 19.581 -19.135 66.482 1.00 16.60 101 ASP A CA 1
ATOM 1448 C C . ASP A 1 101 ? 18.205 -18.671 66.933 1.00 20.87 101 ASP A C 1
ATOM 1449 O O . ASP A 1 101 ? 17.752 -19.028 68.029 1.00 19.24 101 ASP A O 1
ATOM 1458 N N . LEU A 1 102 ? 17.526 -17.870 66.104 1.00 19.92 102 LEU A N 1
ATOM 1459 C CA . LEU A 1 102 ? 16.197 -17.382 66.466 1.00 20.92 102 LEU A CA 1
ATOM 1460 C C . LEU A 1 102 ? 15.229 -18.537 66.666 1.00 22.72 102 LEU A C 1
ATOM 1461 O O . LEU A 1 102 ? 14.433 -18.532 67.610 1.00 21.82 102 LEU A O 1
ATOM 1477 N N . GLU A 1 103 ? 15.254 -19.522 65.768 1.00 21.43 103 GLU A N 1
ATOM 1478 C CA . GLU A 1 103 ? 14.434 -20.708 65.970 1.00 22.03 103 GLU A CA 1
ATOM 1479 C C . GLU A 1 103 ? 14.723 -21.333 67.330 1.00 21.43 103 GLU A C 1
ATOM 1480 O O . GLU A 1 103 ? 13.800 -21.711 68.064 1.00 26.54 103 GLU A O 1
ATOM 1492 N N . GLY A 1 104 ? 16.002 -21.435 67.689 1.00 22.91 104 GLY A N 1
ATOM 1493 C CA . GLY A 1 104 ? 16.367 -22.025 68.962 1.00 23.80 104 GLY A CA 1
ATOM 1494 C C . GLY A 1 104 ? 15.952 -21.175 70.143 1.00 21.27 104 GLY A C 1
ATOM 1495 O O . GLY A 1 104 ? 15.584 -21.707 71.188 1.00 23.95 104 GLY A O 1
ATOM 1499 N N . MET A 1 105 ? 15.975 -19.850 69.984 1.00 19.24 105 MET A N 1
ATOM 1500 C CA . MET A 1 105 ? 15.583 -18.961 71.073 1.00 21.65 105 MET A CA 1
ATOM 1501 C C . MET A 1 105 ? 14.097 -19.074 71.376 1.00 25.56 105 MET A C 1
ATOM 1502 O O . MET A 1 105 ? 13.681 -18.865 72.523 1.00 24.18 105 MET A O 1
ATOM 1516 N N . LYS A 1 106 ? 13.280 -19.402 70.372 1.00 21.19 106 LYS A N 1
ATOM 1517 C CA . LYS A 1 106 ? 11.863 -19.629 70.623 1.00 23.26 106 LYS A CA 1
ATOM 1518 C C . LYS A 1 106 ? 11.623 -20.954 71.338 1.00 28.99 106 LYS A C 1
ATOM 1519 O O . LYS A 1 106 ? 10.667 -21.077 72.114 1.00 30.34 106 LYS A O 1
ATOM 1538 N N . ARG A 1 107 ? 12.457 -21.961 71.076 1.00 25.41 107 ARG A N 1
ATOM 1539 C CA . ARG A 1 107 ? 12.333 -23.236 71.776 1.00 33.68 107 ARG A CA 1
ATOM 1540 C C . ARG A 1 107 ? 12.917 -23.177 73.184 1.00 33.57 107 ARG A C 1
ATOM 1541 O O . ARG A 1 107 ? 12.421 -23.868 74.083 1.00 37.68 107 ARG A O 1
ATOM 1562 N N . TRP A 1 108 ? 13.968 -22.380 73.386 1.00 27.15 108 TRP A N 1
ATOM 1563 C CA . TRP A 1 108 ? 14.655 -22.242 74.670 1.00 29.56 108 TRP A CA 1
ATOM 1564 C C . TRP A 1 108 ? 14.615 -20.774 75.078 1.00 24.66 108 TRP A C 1
ATOM 1565 O O . TRP A 1 108 ? 15.594 -20.040 74.877 1.00 24.60 108 TRP A O 1
ATOM 1586 N N . PRO A 1 109 ? 13.492 -20.307 75.625 1.00 29.33 109 PRO A N 1
ATOM 1587 C CA . PRO A 1 109 ? 13.369 -18.888 75.982 1.00 31.86 109 PRO A CA 1
ATOM 1588 C C . PRO A 1 109 ? 14.174 -18.526 77.221 1.00 28.95 109 PRO A C 1
ATOM 1589 O O . PRO A 1 109 ? 13.622 -18.213 78.277 1.00 34.98 109 PRO A O 1
ATOM 1600 N N . VAL A 1 110 ? 15.494 -18.588 77.092 1.00 25.52 110 VAL A N 1
ATOM 1601 C CA . VAL A 1 110 ? 16.424 -18.155 78.119 1.00 27.65 110 VAL A CA 1
ATOM 1602 C C . VAL A 1 110 ? 17.379 -17.152 77.475 1.00 20.59 110 VAL A C 1
ATOM 1603 O O . VAL A 1 110 ? 17.220 -16.787 76.312 1.00 22.10 110 VAL A O 1
ATOM 1616 N N . ILE A 1 111 ? 18.373 -16.698 78.239 1.00 20.10 111 ILE A N 1
ATOM 1617 C CA . ILE A 1 111 ? 19.365 -15.780 77.686 1.00 18.09 111 ILE A CA 1
ATOM 1618 C C . ILE A 1 111 ? 20.303 -16.544 76.761 1.00 20.67 111 ILE A C 1
ATOM 1619 O O . ILE A 1 111 ? 20.818 -17.614 77.112 1.00 21.62 111 ILE A O 1
ATOM 1635 N N . TRP A 1 112 ? 20.540 -15.988 75.568 1.00 16.70 112 TRP A N 1
ATOM 1636 C CA . TRP A 1 112 ? 21.493 -16.538 74.617 1.00 13.55 112 TRP A CA 1
ATOM 1637 C C . TRP A 1 112 ? 22.728 -15.645 74.586 1.00 17.01 112 TRP A C 1
ATOM 1638 O O . TRP A 1 112 ? 22.679 -14.512 74.090 1.00 16.12 112 TRP A O 1
ATOM 1659 N N . LEU A 1 113 ? 23.825 -16.153 75.134 1.00 16.42 113 LEU A N 1
ATOM 1660 C CA . LEU A 1 113 ? 25.116 -15.480 75.066 1.00 17.76 113 LEU A CA 1
ATOM 1661 C C . LEU A 1 113 ? 25.849 -15.939 73.811 1.00 14.04 113 LEU A C 1
ATOM 1662 O O . LEU A 1 113 ? 26.043 -17.141 73.605 1.00 13.60 113 LEU A O 1
ATOM 1678 N N . ILE A 1 114 ? 26.287 -14.986 73.000 1.00 12.86 114 ILE A N 1
ATOM 1679 C CA . ILE A 1 114 ? 27.020 -15.286 71.779 1.00 14.14 114 ILE A CA 1
ATOM 1680 C C . ILE A 1 114 ? 28.366 -14.586 71.849 1.00 13.16 114 ILE A C 1
ATOM 1681 O O . ILE A 1 114 ? 28.439 -13.406 72.214 1.00 15.78 114 ILE A O 1
ATOM 1697 N N . VAL A 1 115 ? 29.421 -15.314 71.492 1.00 15.90 115 VAL A N 1
ATOM 1698 C CA . VAL A 1 115 ? 30.782 -14.794 71.470 1.00 15.01 115 VAL A CA 1
ATOM 1699 C C . VAL A 1 115 ? 31.407 -15.140 70.126 1.00 17.14 115 VAL A C 1
ATOM 1700 O O . VAL A 1 115 ? 30.884 -15.956 69.370 1.00 20.26 115 VAL A O 1
ATOM 1713 N N . ASN A 1 116 ? 32.566 -14.531 69.837 1.00 16.73 116 ASN A N 1
ATOM 1714 C CA . ASN A 1 116 ? 33.327 -14.927 68.661 1.00 16.71 116 ASN A CA 1
ATOM 1715 C C . ASN A 1 116 ? 34.812 -14.934 68.988 1.00 16.31 116 ASN A C 1
ATOM 1716 O O . ASN A 1 116 ? 35.231 -14.669 70.125 1.00 19.29 116 ASN A O 1
ATOM 1727 N N . GLU A 1 117 ? 35.606 -15.280 67.978 1.00 20.99 117 GLU A N 1
ATOM 1728 C CA . GLU A 1 117 ? 37.044 -15.457 68.140 1.00 22.34 117 GLU A CA 1
ATOM 1729 C C . GLU A 1 117 ? 37.791 -14.135 68.193 1.00 24.10 117 GLU A C 1
ATOM 1730 O O . GLU A 1 117 ? 39.013 -14.141 68.375 1.00 24.35 117 GLU A O 1
ATOM 1742 N N . LYS A 1 118 ? 37.096 -13.016 68.013 1.00 22.42 118 LYS A N 1
ATOM 1743 C CA . LYS A 1 118 ? 37.667 -11.694 68.209 1.00 29.41 118 LYS A CA 1
ATOM 1744 C C . LYS A 1 118 ? 37.480 -11.192 69.632 1.00 23.06 118 LYS A C 1
ATOM 1745 O O . LYS A 1 118 ? 37.784 -10.031 69.910 1.00 22.98 118 LYS A O 1
ATOM 1764 N N . GLY A 1 119 ? 36.976 -12.034 70.530 1.00 21.57 119 GLY A N 1
ATOM 1765 C CA . GLY A 1 119 ? 36.758 -11.641 71.903 1.00 21.14 119 GLY A CA 1
ATOM 1766 C C . GLY A 1 119 ? 35.515 -10.818 72.133 1.00 22.38 119 GLY A C 1
ATOM 1767 O O . GLY A 1 119 ? 35.366 -10.237 73.213 1.00 22.42 119 GLY A O 1
ATOM 1771 N N . GLU A 1 120 ? 34.635 -10.730 71.145 1.00 20.79 120 GLU A N 1
ATOM 1772 C CA . GLU A 1 120 ? 33.393 -9.992 71.280 1.00 20.85 120 GLU A CA 1
ATOM 1773 C C . GLU A 1 120 ? 32.328 -10.871 71.919 1.00 23.38 120 GLU A C 1
ATOM 1774 O O . GLU A 1 120 ? 32.319 -12.095 71.752 1.00 21.13 120 GLU A O 1
ATOM 1786 N N . TYR A 1 121 ? 31.433 -10.237 72.670 1.00 19.46 121 TYR A N 1
ATOM 1787 C CA . TYR A 1 121 ? 30.384 -10.983 73.355 1.00 19.46 121 TYR A CA 1
ATOM 1788 C C . TYR A 1 121 ? 29.157 -10.104 73.513 1.00 17.39 121 TYR A C 1
ATOM 1789 O O . TYR A 1 121 ? 29.261 -8.943 73.928 1.00 19.09 121 TYR A O 1
ATOM 1807 N N . LYS A 1 122 ? 28.002 -10.676 73.170 1.00 18.08 122 LYS A N 1
ATOM 1808 C CA . LYS A 1 122 ? 26.708 -10.034 73.325 1.00 18.72 122 LYS A CA 1
ATOM 1809 C C . LYS A 1 122 ? 25.700 -11.083 73.773 1.00 15.12 122 LYS A C 1
ATOM 1810 O O . LYS A 1 122 ? 25.867 -12.282 73.513 1.00 16.31 122 LYS A O 1
ATOM 1829 N N . ALA A 1 123 ? 24.645 -10.623 74.441 1.00 17.00 123 ALA A N 1
ATOM 1830 C CA . ALA A 1 123 ? 23.599 -11.503 74.946 1.00 16.47 123 ALA A CA 1
ATOM 1831 C C . ALA A 1 123 ? 22.237 -11.023 74.462 1.00 17.42 123 ALA A C 1
ATOM 1832 O O . ALA A 1 123 ? 22.022 -9.827 74.243 1.00 16.62 123 ALA A O 1
ATOM 1839 N N . TRP A 1 124 ? 21.314 -11.977 74.314 1.00 17.83 124 TRP A N 1
ATOM 1840 C CA . TRP A 1 124 ? 20.061 -11.750 73.608 1.00 15.41 124 TRP A CA 1
ATOM 1841 C C . TRP A 1 124 ? 18.943 -12.538 74.265 1.00 16.91 124 TRP A C 1
ATOM 1842 O O . TRP A 1 124 ? 19.151 -13.638 74.781 1.00 19.18 124 TRP A O 1
ATOM 1863 N N . ILE A 1 125 ? 17.742 -11.976 74.199 1.00 17.16 125 ILE A N 1
ATOM 1864 C CA . ILE A 1 125 ? 16.541 -12.652 74.662 1.00 17.06 125 ILE A CA 1
ATOM 1865 C C . ILE A 1 125 ? 15.409 -12.284 73.708 1.00 21.10 125 ILE A C 1
ATOM 1866 O O . ILE A 1 125 ? 15.528 -11.370 72.893 1.00 23.74 125 ILE A O 1
ATOM 1882 N N . LEU A 1 126 ? 14.303 -13.014 73.797 1.00 19.58 126 LEU A N 1
ATOM 1883 C CA . LEU A 1 126 ? 13.101 -12.638 73.064 1.00 23.11 126 LEU A CA 1
ATOM 1884 C C . LEU A 1 126 ? 12.181 -11.864 73.996 1.00 22.99 126 LEU A C 1
ATOM 1885 O O . LEU A 1 126 ? 11.939 -12.282 75.133 1.00 25.57 126 LEU A O 1
ATOM 1901 N N . SER A 1 127 ? 11.704 -10.718 73.521 1.00 20.72 127 SER A N 1
ATOM 1902 C CA . SER A 1 127 ? 10.890 -9.815 74.313 1.00 21.51 127 SER A CA 1
ATOM 1903 C C . SER A 1 127 ? 9.512 -10.417 74.569 1.00 24.89 127 SER A C 1
ATOM 1904 O O . SER A 1 127 ? 9.210 -11.547 74.181 1.00 24.76 127 SER A O 1
ATOM 1912 N N . GLU A 1 128 ? 8.659 -9.617 75.213 1.00 24.21 128 GLU A N 1
ATOM 1913 C CA . GLU A 1 128 ? 7.265 -9.998 75.422 1.00 25.87 128 GLU A CA 1
ATOM 1914 C C . GLU A 1 128 ? 6.491 -10.053 74.112 1.00 26.27 128 GLU A C 1
ATOM 1915 O O . GLU A 1 128 ? 5.398 -10.637 74.066 1.00 27.58 128 GLU A O 1
ATOM 1927 N N . LYS A 1 129 ? 7.007 -9.423 73.063 1.00 25.41 129 LYS A N 1
ATOM 1928 C CA . LYS A 1 129 ? 6.469 -9.569 71.718 1.00 27.67 129 LYS A CA 1
ATOM 1929 C C . LYS A 1 129 ? 7.246 -10.598 70.917 1.00 24.39 129 LYS A C 1
ATOM 1930 O O . LYS A 1 129 ? 7.095 -10.667 69.695 1.00 24.41 129 LYS A O 1
ATOM 1949 N N . ASN A 1 130 ? 8.116 -11.361 71.579 1.00 23.39 130 ASN A N 1
ATOM 1950 C CA . ASN A 1 130 ? 8.866 -12.441 70.964 1.00 22.88 130 ASN A CA 1
ATOM 1951 C C . ASN A 1 130 ? 9.840 -11.927 69.908 1.00 23.27 130 ASN A C 1
ATOM 1952 O O . ASN A 1 130 ? 10.122 -12.623 68.930 1.00 22.11 130 ASN A O 1
ATOM 1963 N N . LYS A 1 131 ? 10.348 -10.709 70.108 1.00 21.65 131 LYS A N 1
ATOM 1964 C CA . LYS A 1 131 ? 11.342 -10.093 69.234 1.00 20.23 131 LYS A CA 1
ATOM 1965 C C . LYS A 1 131 ? 12.716 -10.117 69.879 1.00 19.25 131 LYS A C 1
ATOM 1966 O O . LYS A 1 131 ? 12.851 -10.007 71.101 1.00 24.27 131 LYS A O 1
ATOM 1985 N N . ILE A 1 132 ? 13.744 -10.221 69.031 1.00 17.94 132 ILE A N 1
ATOM 1986 C CA . ILE A 1 132 ? 15.121 -10.222 69.504 1.00 17.05 132 ILE A CA 1
ATOM 1987 C C . ILE A 1 132 ? 15.419 -8.906 70.196 1.00 24.68 132 ILE A C 1
ATOM 1988 O O . ILE A 1 132 ? 15.214 -7.823 69.633 1.00 22.87 132 ILE A O 1
ATOM 2004 N N . SER A 1 133 ? 15.947 -8.997 71.412 1.00 18.22 133 SER A N 1
ATOM 2005 C CA A SER A 1 133 ? 16.284 -7.825 72.201 0.50 20.34 133 SER A CA 1
ATOM 2006 C CA B SER A 1 133 ? 16.274 -7.832 72.217 0.50 20.09 133 SER A CA 1
ATOM 2007 C C . SER A 1 133 ? 17.603 -8.088 72.906 1.00 24.35 133 SER A C 1
ATOM 2008 O O . SER A 1 133 ? 17.847 -9.199 73.394 1.00 20.22 133 SER A O 1
ATOM 2023 N N . GLU A 1 134 ? 18.455 -7.069 72.946 1.00 19.05 134 GLU A N 1
ATOM 2024 C CA . GLU A 1 134 ? 19.778 -7.241 73.521 1.00 18.02 134 GLU A CA 1
ATOM 2025 C C . GLU A 1 134 ? 19.705 -7.165 75.038 1.00 18.89 134 GLU A C 1
ATOM 2026 O O . GLU A 1 134 ? 18.895 -6.424 75.607 1.00 23.46 134 GLU A O 1
ATOM 2038 N N . VAL A 1 135 ? 20.550 -7.967 75.679 1.00 21.51 135 VAL A N 1
ATOM 2039 C CA . VAL A 1 135 ? 20.650 -8.077 77.131 1.00 18.92 135 VAL A CA 1
ATOM 2040 C C . VAL A 1 135 ? 22.000 -7.510 77.553 1.00 19.32 135 VAL A C 1
ATOM 2041 O O . VAL A 1 135 ? 23.031 -7.862 76.970 1.00 23.00 135 VAL A O 1
ATOM 2054 N N . LYS A 1 136 ? 21.997 -6.646 78.570 1.00 20.82 136 LYS A N 1
ATOM 2055 C CA . LYS A 1 136 ? 23.240 -6.093 79.091 1.00 23.42 136 LYS A CA 1
ATOM 2056 C C . LYS A 1 136 ? 24.027 -7.176 79.814 1.00 21.15 136 LYS A C 1
ATOM 2057 O O . LYS A 1 136 ? 23.479 -7.895 80.652 1.00 24.96 136 LYS A O 1
ATOM 2076 N N . ILE A 1 137 ? 25.317 -7.283 79.506 1.00 20.88 137 ILE A N 1
ATOM 2077 C CA . ILE A 1 137 ? 26.203 -8.219 80.185 1.00 27.19 137 ILE A CA 1
ATOM 2078 C C . ILE A 1 137 ? 27.013 -7.454 81.211 1.00 30.61 137 ILE A C 1
ATOM 2079 O O . ILE A 1 137 ? 27.672 -6.459 80.877 1.00 24.70 137 ILE A O 1
ATOM 2095 N N . VAL A 1 138 ? 26.979 -7.933 82.450 1.00 23.35 138 VAL A N 1
ATOM 2096 C CA . VAL A 1 138 ? 27.793 -7.409 83.543 1.00 25.11 138 VAL A CA 1
ATOM 2097 C C . VAL A 1 138 ? 28.831 -8.468 83.875 1.00 29.72 138 VAL A C 1
ATOM 2098 O O . VAL A 1 138 ? 28.482 -9.584 84.281 1.00 24.81 138 VAL A O 1
ATOM 2111 N N . VAL A 1 139 ? 30.099 -8.127 83.666 1.00 26.93 139 VAL A N 1
ATOM 2112 C CA . VAL A 1 139 ? 31.226 -8.999 83.961 1.00 27.80 139 VAL A CA 1
ATOM 2113 C C . VAL A 1 139 ? 31.733 -8.613 85.337 1.00 29.89 139 VAL A C 1
ATOM 2114 O O . VAL A 1 139 ? 32.116 -7.458 85.555 1.00 33.96 139 VAL A O 1
ATOM 2127 N N . GLU A 1 140 ? 31.730 -9.554 86.273 1.00 30.39 140 GLU A N 1
ATOM 2128 C CA . GLU A 1 140 ? 32.137 -9.193 87.633 1.00 42.37 140 GLU A CA 1
ATOM 2129 C C . GLU A 1 140 ? 33.139 -10.152 88.274 1.00 55.86 140 GLU A C 1
ATOM 2130 O O . GLU A 1 140 ? 33.825 -9.773 89.230 1.00 55.94 140 GLU A O 1
ATOM 2143 N N . SER B 1 12 ? 9.670 -21.466 43.683 1.00 68.92 12 SER B N 1
ATOM 2144 C CA . SER B 1 12 ? 9.897 -20.026 43.655 1.00 48.17 12 SER B CA 1
ATOM 2145 C C . SER B 1 12 ? 11.208 -19.685 42.953 1.00 43.05 12 SER B C 1
ATOM 2146 O O . SER B 1 12 ? 12.250 -20.293 43.209 1.00 41.19 12 SER B O 1
ATOM 2153 N N . THR B 1 13 ? 11.137 -18.712 42.052 1.00 39.52 13 THR B N 1
ATOM 2154 C CA . THR B 1 13 ? 12.312 -18.185 41.380 1.00 32.86 13 THR B CA 1
ATOM 2155 C C . THR B 1 13 ? 12.204 -16.670 41.355 1.00 29.34 13 THR B C 1
ATOM 2156 O O . THR B 1 13 ? 11.106 -16.111 41.396 1.00 31.16 13 THR B O 1
ATOM 2167 N N . LEU B 1 14 ? 13.358 -16.015 41.303 1.00 29.85 14 LEU B N 1
ATOM 2168 C CA . LEU B 1 14 ? 13.443 -14.570 41.138 1.00 28.52 14 LEU B CA 1
ATOM 2169 C C . LEU B 1 14 ? 14.186 -14.296 39.840 1.00 25.13 14 LEU B C 1
ATOM 2170 O O . LEU B 1 14 ? 15.317 -14.760 39.659 1.00 26.75 14 LEU B O 1
ATOM 2186 N N . ILE B 1 15 ? 13.546 -13.560 38.938 1.00 24.70 15 ILE B N 1
ATOM 2187 C CA . ILE B 1 15 ? 14.108 -13.255 37.629 1.00 25.01 15 ILE B CA 1
ATOM 2188 C C . ILE B 1 15 ? 14.617 -11.822 37.656 1.00 21.78 15 ILE B C 1
ATOM 2189 O O . ILE B 1 15 ? 13.832 -10.884 37.813 1.00 24.43 15 ILE B O 1
ATOM 2205 N N . ILE B 1 16 ? 15.926 -11.649 37.497 1.00 24.61 16 ILE B N 1
ATOM 2206 C CA . ILE B 1 16 ? 16.525 -10.320 37.607 1.00 27.31 16 ILE B CA 1
ATOM 2207 C C . ILE B 1 16 ? 17.484 -10.107 36.439 1.00 28.40 16 ILE B C 1
ATOM 2208 O O . ILE B 1 16 ? 18.272 -11.006 36.112 1.00 27.75 16 ILE B O 1
ATOM 2224 N N . PRO B 1 17 ? 17.441 -8.956 35.768 1.00 29.75 17 PRO B N 1
ATOM 2225 C CA . PRO B 1 17 ? 18.401 -8.704 34.689 1.00 30.56 17 PRO B CA 1
ATOM 2226 C C . PRO B 1 17 ? 19.826 -8.653 35.218 1.00 28.89 17 PRO B C 1
ATOM 2227 O O . PRO B 1 17 ? 20.093 -8.114 36.294 1.00 27.97 17 PRO B O 1
ATOM 2238 N N . GLN B 1 18 ? 20.749 -9.218 34.436 1.00 34.14 18 GLN B N 1
ATOM 2239 C CA . GLN B 1 18 ? 22.153 -9.238 34.830 1.00 37.08 18 GLN B CA 1
ATOM 2240 C C . GLN B 1 18 ? 22.653 -7.845 35.194 1.00 37.76 18 GLN B C 1
ATOM 2241 O O . GLN B 1 18 ? 23.353 -7.673 36.200 1.00 38.81 18 GLN B O 1
ATOM 2255 N N . HIS B 1 19 ? 22.311 -6.836 34.390 1.00 39.07 19 HIS B N 1
ATOM 2256 C CA . HIS B 1 19 ? 22.877 -5.512 34.623 1.00 48.51 19 HIS B CA 1
ATOM 2257 C C . HIS B 1 19 ? 22.357 -4.893 35.917 1.00 32.10 19 HIS B C 1
ATOM 2258 O O . HIS B 1 19 ? 23.082 -4.125 36.560 1.00 33.16 19 HIS B O 1
ATOM 2271 N N . TYR B 1 20 ? 21.126 -5.224 36.333 1.00 28.33 20 TYR B N 1
ATOM 2272 C CA . TYR B 1 20 ? 20.633 -4.747 37.624 1.00 29.40 20 TYR B CA 1
ATOM 2273 C C . TYR B 1 20 ? 21.354 -5.426 38.782 1.00 32.30 20 TYR B C 1
ATOM 2274 O O . TYR B 1 20 ? 21.707 -4.771 39.771 1.00 27.21 20 TYR B O 1
ATOM 2292 N N . LEU B 1 21 ? 21.560 -6.739 38.695 1.00 27.45 21 LEU B N 1
ATOM 2293 C CA . LEU B 1 21 ? 22.259 -7.428 39.771 1.00 29.64 21 LEU B CA 1
ATOM 2294 C C . LEU B 1 21 ? 23.701 -6.952 39.870 1.00 32.17 21 LEU B C 1
ATOM 2295 O O . LEU B 1 21 ? 24.223 -6.761 40.973 1.00 30.82 21 LEU B O 1
ATOM 2311 N N . ARG B 1 22 ? 24.358 -6.745 38.726 1.00 30.53 22 ARG B N 1
ATOM 2312 C CA . ARG B 1 22 ? 25.724 -6.234 38.746 1.00 35.14 22 ARG B CA 1
ATOM 2313 C C . ARG B 1 22 ? 25.778 -4.838 39.350 1.00 33.31 22 ARG B C 1
ATOM 2314 O O . ARG B 1 22 ? 26.718 -4.506 40.079 1.00 35.27 22 ARG B O 1
ATOM 2335 N N . ALA B 1 23 ? 24.771 -4.009 39.069 1.00 30.47 23 ALA B N 1
ATOM 2336 C CA . ALA B 1 23 ? 24.743 -2.667 39.640 1.00 42.62 23 ALA B CA 1
ATOM 2337 C C . ALA B 1 23 ? 24.616 -2.721 41.157 1.00 29.18 23 ALA B C 1
ATOM 2338 O O . ALA B 1 23 ? 25.287 -1.965 41.870 1.00 31.02 23 ALA B O 1
ATOM 2345 N N . ILE B 1 24 ? 23.761 -3.606 41.672 1.00 24.35 24 ILE B N 1
ATOM 2346 C CA . ILE B 1 24 ? 23.655 -3.779 43.122 1.00 23.41 24 ILE B CA 1
ATOM 2347 C C . ILE B 1 24 ? 24.989 -4.232 43.698 1.00 34.59 24 ILE B C 1
ATOM 2348 O O . ILE B 1 24 ? 25.477 -3.682 44.693 1.00 26.79 24 ILE B O 1
ATOM 2364 N N . LEU B 1 25 ? 25.588 -5.261 43.099 1.00 29.69 25 LEU B N 1
ATOM 2365 C CA . LEU B 1 25 ? 26.842 -5.777 43.630 1.00 31.78 25 LEU B CA 1
ATOM 2366 C C . LEU B 1 25 ? 27.920 -4.703 43.619 1.00 32.35 25 LEU B C 1
ATOM 2367 O O . LEU B 1 25 ? 28.731 -4.618 44.551 1.00 32.37 25 LEU B O 1
ATOM 2383 N N . LYS B 1 26 ? 27.934 -3.856 42.585 1.00 35.62 26 LYS B N 1
ATOM 2384 C CA . LYS B 1 26 ? 28.941 -2.803 42.514 1.00 35.53 26 LYS B CA 1
ATOM 2385 C C . LYS B 1 26 ? 28.770 -1.794 43.645 1.00 39.18 26 LYS B C 1
ATOM 2386 O O . LYS B 1 26 ? 29.755 -1.379 44.268 1.00 34.64 26 LYS B O 1
ATOM 2405 N N . VAL B 1 27 ? 27.535 -1.377 43.929 1.00 33.08 27 VAL B N 1
ATOM 2406 C CA . VAL B 1 27 ? 27.321 -0.479 45.061 1.00 37.30 27 VAL B CA 1
ATOM 2407 C C . VAL B 1 27 ? 27.780 -1.147 46.349 1.00 32.62 27 VAL B C 1
ATOM 2408 O O . VAL B 1 27 ? 28.459 -0.533 47.181 1.00 35.78 27 VAL B O 1
ATOM 2421 N N . VAL B 1 28 ? 27.431 -2.421 46.526 1.00 27.43 28 VAL B N 1
ATOM 2422 C CA . VAL B 1 28 ? 27.769 -3.127 47.759 1.00 30.25 28 VAL B CA 1
ATOM 2423 C C . VAL B 1 28 ? 29.278 -3.228 47.922 1.00 35.64 28 VAL B C 1
ATOM 2424 O O . VAL B 1 28 ? 29.809 -3.105 49.032 1.00 40.43 28 VAL B O 1
ATOM 2437 N N . SER B 1 29 ? 29.994 -3.452 46.822 1.00 34.74 29 SER B N 1
ATOM 2438 C CA . SER B 1 29 ? 31.441 -3.608 46.898 1.00 38.34 29 SER B CA 1
ATOM 2439 C C . SER B 1 29 ? 32.128 -2.355 47.425 1.00 43.00 29 SER B C 1
ATOM 2440 O O . SER B 1 29 ? 33.263 -2.442 47.903 1.00 48.18 29 SER B O 1
ATOM 2448 N N . SER B 1 30 ? 31.470 -1.199 47.352 1.00 38.93 30 SER B N 1
ATOM 2449 C CA . SER B 1 30 ? 32.063 0.070 47.754 1.00 38.04 30 SER B CA 1
ATOM 2450 C C . SER B 1 30 ? 31.497 0.613 49.058 1.00 42.68 30 SER B C 1
ATOM 2451 O O . SER B 1 30 ? 31.850 1.728 49.450 1.00 40.22 30 SER B O 1
ATOM 2459 N N . SER B 1 31 ? 30.625 -0.128 49.733 1.00 33.87 31 SER B N 1
ATOM 2460 C CA . SER B 1 31 ? 29.905 0.383 50.889 1.00 30.99 31 SER B CA 1
ATOM 2461 C C . SER B 1 31 ? 30.469 -0.214 52.171 1.00 31.22 31 SER B C 1
ATOM 2462 O O . SER B 1 31 ? 30.721 -1.420 52.250 1.00 34.77 31 SER B O 1
ATOM 2470 N N . SER B 1 32 ? 30.667 0.638 53.172 1.00 32.11 32 SER B N 1
ATOM 2471 C CA . SER B 1 32 ? 31.105 0.196 54.488 1.00 32.73 32 SER B CA 1
ATOM 2472 C C . SER B 1 32 ? 29.940 -0.128 55.413 1.00 31.10 32 SER B C 1
ATOM 2473 O O . SER B 1 32 ? 30.170 -0.573 56.542 1.00 31.26 32 SER B O 1
ATOM 2481 N N . VAL B 1 33 ? 28.703 0.083 54.964 1.00 27.56 33 VAL B N 1
ATOM 2482 C CA . VAL B 1 33 ? 27.510 -0.235 55.738 1.00 24.68 33 VAL B CA 1
ATOM 2483 C C . VAL B 1 33 ? 26.592 -1.105 54.884 1.00 21.69 33 VAL B C 1
ATOM 2484 O O . VAL B 1 33 ? 26.749 -1.215 53.667 1.00 26.15 33 VAL B O 1
ATOM 2497 N N . GLU B 1 34 ? 25.616 -1.726 55.544 1.00 22.07 34 GLU B N 1
ATOM 2498 C CA . GLU B 1 34 ? 24.637 -2.516 54.816 1.00 21.82 34 GLU B CA 1
ATOM 2499 C C . GLU B 1 34 ? 23.860 -1.613 53.868 1.00 19.92 34 GLU B C 1
ATOM 2500 O O . GLU B 1 34 ? 23.483 -0.490 54.216 1.00 23.48 34 GLU B O 1
ATOM 2512 N N . VAL B 1 35 ? 23.654 -2.098 52.649 1.00 20.55 35 VAL B N 1
ATOM 2513 C CA . VAL B 1 35 ? 22.867 -1.407 51.646 1.00 22.28 35 VAL B CA 1
ATOM 2514 C C . VAL B 1 35 ? 21.493 -2.065 51.604 1.00 18.69 35 VAL B C 1
ATOM 2515 O O . VAL B 1 35 ? 21.325 -3.215 52.001 1.00 20.41 35 VAL B O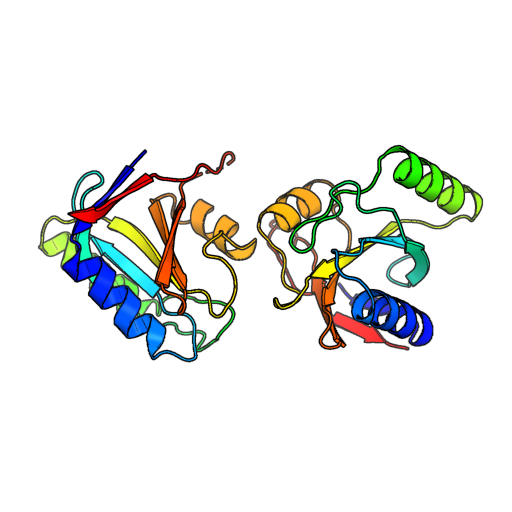 1
ATOM 2528 N N . CYS B 1 36 ? 20.492 -1.329 51.125 1.00 17.93 36 CYS B N 1
ATOM 2529 C CA . CYS B 1 36 ? 19.138 -1.879 51.087 1.00 16.02 36 CYS B CA 1
ATOM 2530 C C . CYS B 1 36 ? 18.304 -1.139 50.054 1.00 21.45 36 CYS B C 1
ATOM 2531 O O . CYS B 1 36 ? 18.612 -0.007 49.675 1.00 22.72 36 CYS B O 1
ATOM 2539 N N . GLY B 1 37 ? 17.240 -1.799 49.601 1.00 19.98 37 GLY B N 1
ATOM 2540 C CA . GLY B 1 37 ? 16.316 -1.153 48.691 1.00 18.60 37 GLY B CA 1
ATOM 2541 C C . GLY B 1 37 ? 15.225 -2.097 48.227 1.00 15.96 37 GLY B C 1
ATOM 2542 O O . GLY B 1 37 ? 15.051 -3.201 48.756 1.00 18.65 37 GLY B O 1
ATOM 2546 N N . PHE B 1 38 ? 14.503 -1.646 47.205 1.00 19.61 38 PHE B N 1
ATOM 2547 C CA . PHE B 1 38 ? 13.379 -2.385 46.646 1.00 17.56 38 PHE B CA 1
ATOM 2548 C C . PHE B 1 38 ? 13.720 -2.930 45.267 1.00 20.61 38 PHE B C 1
ATOM 2549 O O . PHE B 1 38 ? 14.411 -2.280 44.474 1.00 18.72 38 PHE B O 1
ATOM 2566 N N . LEU B 1 39 ? 13.206 -4.123 44.992 1.00 19.27 39 LEU B N 1
ATOM 2567 C CA . LEU B 1 39 ? 13.112 -4.666 43.646 1.00 16.79 39 LEU B CA 1
ATOM 2568 C C . LEU B 1 39 ? 11.667 -4.487 43.210 1.00 20.08 39 LEU B C 1
ATOM 2569 O O . LEU B 1 39 ? 10.769 -5.122 43.766 1.00 20.92 39 LEU B O 1
ATOM 2585 N N . PHE B 1 40 ? 11.433 -3.593 42.260 1.00 19.83 40 PHE B N 1
ATOM 2586 C CA . PHE B 1 40 ? 10.088 -3.373 41.754 1.00 18.63 40 PHE B CA 1
ATOM 2587 C C . PHE B 1 40 ? 9.909 -4.143 40.456 1.00 18.93 40 PHE B C 1
ATOM 2588 O O . PHE B 1 40 ? 10.862 -4.364 39.707 1.00 21.74 40 PHE B O 1
ATOM 2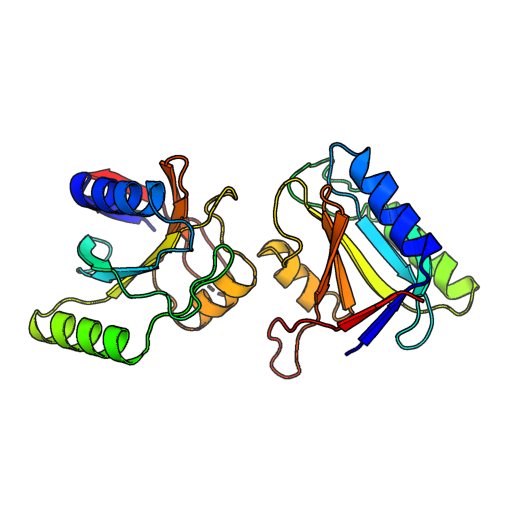605 N N . GLY B 1 41 ? 8.677 -4.550 40.196 1.00 19.44 41 GLY B N 1
ATOM 2606 C CA . GLY B 1 41 ? 8.377 -5.217 38.944 1.00 19.90 41 GLY B CA 1
ATOM 2607 C C . GLY B 1 41 ? 6.984 -5.799 38.950 1.00 20.51 41 GLY B C 1
ATOM 2608 O O . GLY B 1 41 ? 6.057 -5.182 39.472 1.00 23.54 41 GLY B O 1
ATOM 2612 N N . LYS B 1 42 ? 6.831 -6.986 38.374 1.00 22.85 42 LYS B N 1
ATOM 2613 C CA . LYS B 1 42 ? 5.552 -7.677 38.310 1.00 25.24 42 LYS B CA 1
ATOM 2614 C C . LYS B 1 42 ? 5.822 -9.162 38.465 1.00 26.73 42 LYS B C 1
ATOM 2615 O O . LYS B 1 42 ? 6.839 -9.659 37.982 1.00 26.65 42 LYS B O 1
ATOM 2634 N N . GLU B 1 43 ? 4.916 -9.865 39.136 1.00 29.62 43 GLU B N 1
ATOM 2635 C CA . GLU B 1 43 ? 5.068 -11.306 39.370 1.00 35.89 43 GLU B CA 1
ATOM 2636 C C . GLU B 1 43 ? 6.416 -11.493 40.062 1.00 33.21 43 GLU B C 1
ATOM 2637 O O . GLU B 1 43 ? 6.652 -10.860 41.104 1.00 33.53 43 GLU B O 1
ATOM 2649 N N . ASN B 1 44 ? 7.314 -12.322 39.533 1.00 30.85 44 ASN B N 1
ATOM 2650 C CA . ASN B 1 44 ? 8.631 -12.544 40.114 1.00 28.27 44 ASN B CA 1
ATOM 2651 C C . ASN B 1 44 ? 9.735 -11.906 39.284 1.00 24.16 44 ASN B C 1
ATOM 2652 O O . ASN B 1 44 ? 10.894 -12.304 39.392 1.00 27.08 44 ASN B O 1
ATOM 2663 N N . ARG B 1 45 ? 9.402 -10.930 38.450 1.00 28.36 45 ARG B N 1
ATOM 2664 C CA . ARG B 1 45 ? 10.365 -10.353 37.526 1.00 26.14 45 ARG B CA 1
ATOM 2665 C C . ARG B 1 45 ? 10.724 -8.943 37.973 1.00 22.10 45 ARG B C 1
ATOM 2666 O O . ARG B 1 45 ? 9.844 -8.117 38.231 1.00 22.33 45 ARG B O 1
ATOM 2687 N N . VAL B 1 46 ? 12.022 -8.694 38.098 1.00 22.08 46 VAL B N 1
ATOM 2688 C CA . VAL B 1 46 ? 12.535 -7.390 38.500 1.00 20.46 46 VAL B CA 1
ATOM 2689 C C . VAL B 1 46 ? 12.582 -6.487 37.274 1.00 23.87 46 VAL B C 1
ATOM 2690 O O . VAL B 1 46 ? 13.217 -6.824 36.270 1.00 24.97 46 VAL B O 1
ATOM 2703 N N . LEU B 1 47 ? 11.920 -5.330 37.358 1.00 20.90 47 LEU B N 1
ATOM 2704 C CA . LEU B 1 47 ? 11.920 -4.358 36.270 1.00 23.13 47 LEU B CA 1
ATOM 2705 C C . LEU B 1 47 ? 12.612 -3.055 36.630 1.00 25.71 47 LEU B C 1
ATOM 2706 O O . LEU B 1 47 ? 13.000 -2.304 35.725 1.00 23.30 47 LEU B O 1
ATOM 2722 N N . LYS B 1 48 ? 12.801 -2.787 37.919 1.00 23.80 48 LYS B N 1
ATOM 2723 C CA . LYS B 1 48 ? 13.374 -1.543 38.400 1.00 26.01 48 LYS B CA 1
ATOM 2724 C C . LYS B 1 48 ? 14.003 -1.816 39.757 1.00 23.81 48 LYS B C 1
ATOM 2725 O O . LYS B 1 48 ? 13.450 -2.579 40.555 1.00 23.43 48 LYS B O 1
ATOM 2744 N N . VAL B 1 49 ? 15.164 -1.208 40.002 1.00 25.14 49 VAL B N 1
ATOM 2745 C CA . VAL B 1 49 ? 15.845 -1.298 41.289 1.00 23.75 49 VAL B CA 1
ATOM 2746 C C . VAL B 1 49 ? 15.884 0.090 41.905 1.00 20.75 49 VAL B C 1
ATOM 2747 O O . VAL B 1 49 ? 16.217 1.073 41.233 1.00 24.65 49 VAL B O 1
ATOM 2760 N N . ARG B 1 50 ? 15.572 0.156 43.197 1.00 23.69 50 ARG B N 1
ATOM 2761 C CA . ARG B 1 50 ? 15.481 1.415 43.928 1.00 24.92 50 ARG B CA 1
ATOM 2762 C C . ARG B 1 50 ? 16.276 1.285 45.221 1.00 19.53 50 ARG B C 1
ATOM 2763 O O . ARG B 1 50 ? 15.845 0.591 46.145 1.00 21.99 50 ARG B O 1
ATOM 2784 N N . PHE B 1 51 ? 17.432 1.943 45.296 1.00 20.62 51 PHE B N 1
ATOM 2785 C CA . PHE B 1 51 ? 18.161 1.974 46.558 1.00 21.66 51 PHE B CA 1
ATOM 2786 C C . PHE B 1 51 ? 17.461 2.906 47.535 1.00 23.38 51 PHE B C 1
ATOM 2787 O O . PHE B 1 51 ? 16.905 3.934 47.142 1.00 25.87 51 PHE B O 1
ATOM 2804 N N . ILE B 1 52 ? 17.469 2.523 48.815 1.00 20.63 52 ILE B N 1
ATOM 2805 C CA . ILE B 1 52 ? 16.883 3.308 49.890 1.00 22.15 52 ILE B CA 1
ATOM 2806 C C . ILE B 1 52 ? 17.947 3.473 50.968 1.00 21.81 52 ILE B C 1
ATOM 2807 O O . ILE B 1 52 ? 18.647 2.515 51.315 1.00 20.82 52 ILE B O 1
ATOM 2823 N N . ARG B 1 53 ? 18.059 4.679 51.508 1.00 21.97 53 ARG B N 1
ATOM 2824 C CA . ARG B 1 53 ? 19.089 4.944 52.502 1.00 21.72 53 ARG B CA 1
ATOM 2825 C C . ARG B 1 53 ? 18.887 4.072 53.736 1.00 22.91 53 ARG B C 1
ATOM 2826 O O . ARG B 1 53 ? 17.768 3.912 54.229 1.00 21.33 53 ARG B O 1
ATOM 2847 N N . ASN B 1 54 ? 19.988 3.509 54.234 1.00 20.93 54 ASN B N 1
ATOM 2848 C CA . ASN B 1 54 ? 19.998 2.741 55.480 1.00 21.11 54 ASN B CA 1
ATOM 2849 C C . ASN B 1 54 ? 20.129 3.728 56.624 1.00 20.98 54 ASN B C 1
ATOM 2850 O O . ASN B 1 54 ? 21.218 4.238 56.893 1.00 21.02 54 ASN B O 1
ATOM 2861 N N . ARG B 1 55 ? 19.014 4.016 57.298 1.00 20.53 55 ARG B N 1
ATOM 2862 C CA . ARG B 1 55 ? 19.022 5.027 58.346 1.00 22.18 55 ARG B CA 1
ATOM 2863 C C . ARG B 1 55 ? 19.807 4.591 59.574 1.00 20.95 55 ARG B C 1
ATOM 2864 O O . ARG B 1 55 ? 20.041 5.421 60.460 1.00 21.09 55 ARG B O 1
ATOM 2885 N N . LEU B 1 56 ? 20.220 3.322 59.661 1.00 20.29 56 LEU B N 1
ATOM 2886 C CA . LEU B 1 56 ? 21.036 2.883 60.787 1.00 22.58 56 LEU B CA 1
ATOM 2887 C C . LEU B 1 56 ? 22.527 3.077 60.545 1.00 19.27 56 LEU B C 1
ATOM 2888 O O . LEU B 1 56 ? 23.310 2.944 61.492 1.00 20.89 56 LEU B O 1
ATOM 2904 N N . ASN B 1 57 ? 22.932 3.399 59.317 1.00 18.86 57 ASN B N 1
ATOM 2905 C CA . ASN B 1 57 ? 24.332 3.659 58.994 1.00 18.89 57 ASN B CA 1
ATOM 2906 C C . ASN B 1 57 ? 25.245 2.606 59.611 1.00 28.22 57 ASN B C 1
ATOM 2907 O O . ASN B 1 57 ? 26.256 2.922 60.240 1.00 25.50 57 ASN B O 1
ATOM 2918 N N . SER B 1 58 ? 24.885 1.335 59.431 1.00 23.42 58 SER B N 1
ATOM 2919 C CA . SER B 1 58 ? 25.520 0.278 60.209 1.00 21.08 58 SER B CA 1
ATOM 2920 C C . SER B 1 58 ? 26.037 -0.843 59.320 1.00 21.80 58 SER B C 1
ATOM 2921 O O . SER B 1 58 ? 25.376 -1.213 58.344 1.00 22.63 58 SER B O 1
ATOM 2929 N N . PRO B 1 59 ? 27.189 -1.431 59.654 1.00 25.48 59 PRO B N 1
ATOM 2930 C CA . PRO B 1 59 ? 27.688 -2.584 58.900 1.00 28.31 59 PRO B CA 1
ATOM 2931 C C . PRO B 1 59 ? 27.104 -3.923 59.322 1.00 28.28 59 PRO B C 1
ATOM 2932 O O . PRO B 1 59 ? 27.534 -4.948 58.782 1.00 30.82 59 PRO B O 1
ATOM 2943 N N . VAL B 1 60 ? 26.147 -3.961 60.254 1.00 26.48 60 VAL B N 1
ATOM 2944 C CA . VAL B 1 60 ? 25.572 -5.218 60.723 1.00 29.37 60 VAL B CA 1
ATOM 2945 C C . VAL B 1 60 ? 24.051 -5.206 60.765 1.00 28.62 60 VAL B C 1
ATOM 2946 O O . VAL B 1 60 ? 23.451 -6.207 61.166 1.00 27.26 60 VAL B O 1
ATOM 2959 N N . GLU B 1 61 ? 23.396 -4.124 60.353 1.00 27.29 61 GLU B N 1
ATOM 2960 C CA . GLU B 1 61 ? 21.940 -4.130 60.260 1.00 23.19 61 GLU B CA 1
ATOM 2961 C C . GLU B 1 61 ? 21.494 -2.997 59.347 1.00 23.08 61 GLU B C 1
ATOM 2962 O O . GLU B 1 61 ? 22.276 -2.115 58.993 1.00 23.02 61 GLU B O 1
ATOM 2974 N N . PHE B 1 62 ? 20.221 -3.037 58.961 1.00 22.69 62 PHE B N 1
ATOM 2975 C CA . PHE B 1 62 ? 19.654 -1.984 58.132 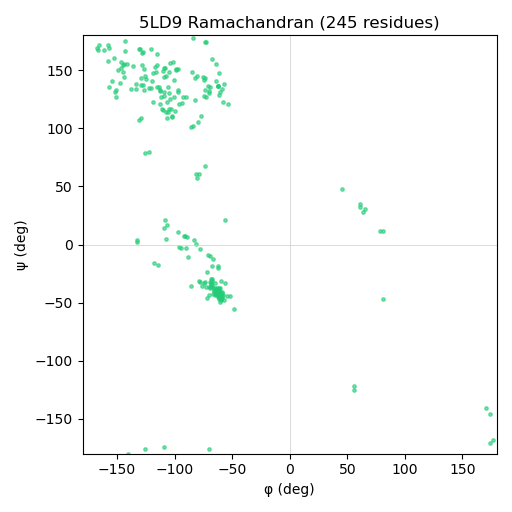1.00 20.52 62 PHE B CA 1
ATOM 2976 C C . PHE B 1 62 ? 18.209 -1.727 58.534 1.00 20.40 62 PHE B C 1
ATOM 2977 O O . PHE B 1 62 ? 17.530 -2.589 59.098 1.00 21.84 62 PHE B O 1
ATOM 2994 N N . GLU B 1 63 ? 17.774 -0.505 58.246 1.00 18.27 63 GLU B N 1
ATOM 2995 C CA . GLU B 1 63 ? 16.404 -0.044 58.381 1.00 21.64 63 GLU B CA 1
ATOM 2996 C C . GLU B 1 63 ? 16.218 1.035 57.322 1.00 22.64 63 GLU B C 1
ATOM 2997 O O . GLU B 1 63 ? 17.029 1.956 57.239 1.00 20.86 63 GLU B O 1
ATOM 3009 N N . MET B 1 64 ? 15.187 0.911 56.491 1.00 21.37 64 MET B N 1
ATOM 3010 C CA . MET B 1 64 ? 14.971 1.907 55.452 1.00 18.38 64 MET B CA 1
ATOM 3011 C C . MET B 1 64 ? 14.530 3.241 56.038 1.00 20.29 64 MET B C 1
ATOM 3012 O O . MET B 1 64 ? 13.670 3.300 56.921 1.00 27.05 64 MET B O 1
ATOM 3026 N N . ASP B 1 65 ? 15.116 4.321 55.534 1.00 21.36 65 ASP B N 1
ATOM 3027 C CA . ASP B 1 65 ? 14.610 5.651 55.834 1.00 21.75 65 ASP B CA 1
ATOM 3028 C C . ASP B 1 65 ? 13.123 5.708 55.484 1.00 25.41 65 ASP B C 1
ATOM 3029 O O . ASP B 1 65 ? 12.759 5.462 54.325 1.00 26.04 65 ASP B O 1
ATOM 3038 N N . PRO B 1 66 ? 12.240 6.005 56.443 1.00 27.10 66 PRO B N 1
ATOM 3039 C CA . PRO B 1 66 ? 10.804 5.844 56.160 1.00 28.17 66 PRO B CA 1
ATOM 3040 C C . PRO B 1 66 ? 10.273 6.835 55.143 1.00 27.15 66 PRO B C 1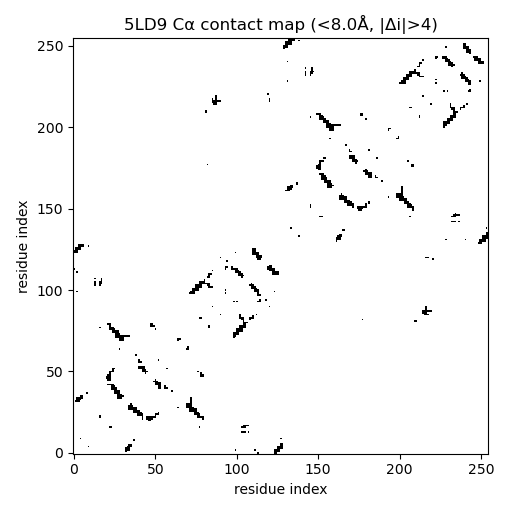
ATOM 3041 O O . PRO B 1 66 ? 9.411 6.474 54.336 1.00 29.10 66 PRO B O 1
ATOM 3052 N N . GLU B 1 67 ? 10.765 8.077 55.148 1.00 31.04 67 GLU B N 1
ATOM 3053 C CA . GLU B 1 67 ? 10.304 9.045 54.158 1.00 32.28 67 GLU B CA 1
ATOM 3054 C C . GLU B 1 67 ? 10.734 8.647 52.748 1.00 30.73 67 GLU B C 1
ATOM 3055 O O . GLU B 1 67 ? 9.948 8.755 51.798 1.00 29.29 67 GLU B O 1
ATOM 3067 N N . GLU B 1 68 ? 11.975 8.186 52.586 1.00 28.58 68 GLU B N 1
ATOM 3068 C CA . GLU B 1 68 ? 12.413 7.727 51.273 1.00 24.90 68 GLU B CA 1
ATOM 3069 C C . GLU B 1 68 ? 11.679 6.451 50.869 1.00 26.16 68 GLU B C 1
ATOM 3070 O O . GLU B 1 68 ? 11.375 6.248 49.686 1.00 23.55 68 GLU B O 1
ATOM 3082 N N . MET B 1 69 ? 11.398 5.578 51.833 1.00 23.85 69 MET B N 1
ATOM 3083 C CA . MET B 1 69 ? 10.634 4.371 51.541 1.00 27.02 69 MET B CA 1
ATOM 3084 C C . MET B 1 69 ? 9.255 4.716 50.992 1.00 26.16 69 MET B C 1
ATOM 3085 O O . MET B 1 69 ? 8.812 4.140 49.996 1.00 23.46 69 MET B O 1
ATOM 3099 N N . LEU B 1 70 ? 8.552 5.645 51.640 1.00 27.30 70 LEU B N 1
ATOM 3100 C CA . LEU B 1 70 ? 7.204 5.981 51.190 1.00 26.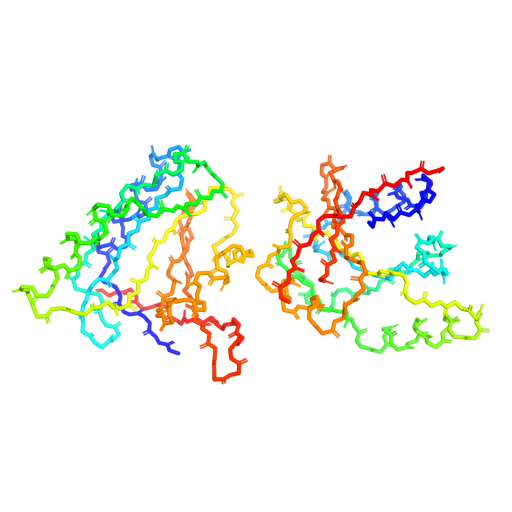36 70 LEU B CA 1
ATOM 3101 C C . LEU B 1 70 ? 7.238 6.641 49.819 1.00 28.22 70 LEU B C 1
ATOM 3102 O O . LEU B 1 70 ? 6.372 6.381 48.976 1.00 27.81 70 LEU B O 1
ATOM 3118 N N . LYS B 1 71 ? 8.244 7.482 49.576 1.00 25.93 71 LYS B N 1
ATOM 3119 C CA . LYS B 1 71 ? 8.390 8.133 48.279 1.00 28.91 71 LYS B CA 1
ATOM 3120 C C . LYS B 1 71 ? 8.599 7.107 47.171 1.00 29.53 71 LYS B C 1
ATOM 3121 O O . LYS B 1 71 ? 7.969 7.188 46.107 1.00 27.58 71 LYS B O 1
ATOM 3140 N N . ALA B 1 72 ? 9.465 6.122 47.413 1.00 24.89 72 ALA B N 1
ATOM 3141 C CA . ALA B 1 72 ? 9.708 5.076 46.421 1.00 24.53 72 ALA B CA 1
ATOM 3142 C C . ALA B 1 72 ? 8.445 4.274 46.133 1.00 22.71 72 ALA B C 1
ATOM 3143 O O . ALA B 1 72 ? 8.156 3.943 44.973 1.00 23.83 72 ALA B O 1
ATOM 3150 N N . LEU B 1 73 ? 7.690 3.936 47.179 1.00 22.39 73 LEU B N 1
ATOM 3151 C CA . LEU B 1 73 ? 6.462 3.168 47.005 1.00 23.79 73 LEU B CA 1
ATOM 3152 C C . LEU B 1 73 ? 5.419 3.966 46.235 1.00 26.79 73 LEU B C 1
ATOM 3153 O O . LEU B 1 73 ? 4.721 3.419 45.374 1.00 28.77 73 LEU B O 1
ATOM 3169 N N . GLU B 1 74 ? 5.298 5.261 46.532 1.00 25.63 74 GLU B N 1
ATOM 3170 C CA . GLU B 1 74 ? 4.408 6.116 45.756 1.00 28.06 74 GLU B CA 1
ATOM 3171 C C . GLU B 1 74 ? 4.806 6.131 44.287 1.00 32.39 74 GLU B C 1
ATOM 3172 O O . GLU B 1 74 ? 3.949 6.014 43.407 1.00 31.38 74 GLU B O 1
ATOM 3184 N N . GLU B 1 75 ? 6.104 6.255 44.004 1.00 27.95 75 GLU B N 1
ATOM 3185 C CA . GLU B 1 75 ? 6.562 6.324 42.619 1.00 29.02 75 GLU B CA 1
ATOM 3186 C C . GLU B 1 75 ? 6.308 5.016 41.877 1.00 32.05 75 GLU B C 1
ATOM 3187 O O . GLU B 1 75 ? 5.929 5.027 40.698 1.00 29.14 75 GLU B O 1
ATOM 3199 N N . ALA B 1 76 ? 6.513 3.877 42.543 1.00 29.02 76 ALA B N 1
ATOM 3200 C CA . ALA B 1 76 ? 6.222 2.596 41.909 1.00 28.44 76 ALA B CA 1
ATOM 3201 C C . ALA B 1 76 ? 4.735 2.454 41.614 1.00 27.96 76 ALA B C 1
ATOM 3202 O O . ALA B 1 76 ? 4.348 1.952 40.549 1.00 31.08 76 ALA B O 1
ATOM 3209 N N . GLU B 1 77 ? 3.885 2.888 42.547 1.00 26.08 77 GLU B N 1
ATOM 3210 C CA . GLU B 1 77 ? 2.444 2.827 42.327 1.00 27.47 77 GLU B CA 1
ATOM 3211 C C . GLU B 1 77 ? 2.035 3.673 41.130 1.00 32.72 77 GLU B C 1
ATOM 3212 O O . GLU B 1 77 ? 1.218 3.241 40.309 1.00 36.56 77 GLU B O 1
ATOM 3224 N N . GLN B 1 78 ? 2.585 4.887 41.012 1.00 32.15 78 GLN B N 1
ATOM 3225 C CA . GLN B 1 78 ? 2.288 5.709 39.841 1.00 36.25 78 GLN B CA 1
ATOM 3226 C C . GLN B 1 78 ? 2.629 4.972 38.554 1.00 38.34 78 GLN B C 1
ATOM 3227 O O . GLN B 1 78 ? 1.952 5.150 37.534 1.00 40.99 78 GLN B O 1
ATOM 3241 N N . GLU B 1 79 ? 3.669 4.143 38.584 1.00 35.24 79 GLU B N 1
ATOM 3242 C CA . GLU B 1 79 ? 4.141 3.422 37.411 1.00 32.91 79 GLU B CA 1
ATOM 3243 C C . GLU B 1 79 ? 3.514 2.042 37.277 1.00 35.01 79 GLU B C 1
ATOM 3244 O O . GLU B 1 79 ? 3.934 1.265 36.414 1.00 31.78 79 GLU B O 1
ATOM 3256 N N . ASN B 1 80 ? 2.530 1.717 38.112 1.00 28.43 80 ASN B N 1
ATOM 3257 C CA . ASN B 1 80 ? 1.859 0.422 38.061 1.00 29.13 80 ASN B CA 1
ATOM 3258 C C . ASN B 1 80 ? 2.828 -0.730 38.307 1.00 31.83 80 ASN B C 1
ATOM 3259 O O . ASN B 1 80 ? 2.705 -1.801 37.706 1.00 33.01 80 ASN B O 1
ATOM 3270 N N . LEU B 1 81 ? 3.816 -0.512 39.168 1.00 25.58 81 LEU B N 1
ATOM 3271 C CA . LEU B 1 81 ? 4.744 -1.553 39.582 1.00 21.30 81 LEU B CA 1
ATOM 3272 C C . LEU B 1 81 ? 4.395 -2.020 40.988 1.00 26.40 81 LEU B C 1
ATOM 3273 O O . LEU B 1 81 ? 3.751 -1.308 41.763 1.00 27.80 81 LEU B O 1
ATOM 3289 N N . GLU B 1 82 ? 4.807 -3.240 41.308 1.00 24.07 82 GLU B N 1
ATOM 3290 C CA . GLU B 1 82 ? 4.643 -3.751 42.661 1.00 24.54 82 GLU B CA 1
ATOM 3291 C C . GLU B 1 82 ? 6.002 -4.103 43.246 1.00 22.06 82 GLU B C 1
ATOM 3292 O O . GLU B 1 82 ? 7.025 -4.114 42.556 1.00 18.92 82 GLU B O 1
ATOM 3304 N N . VAL B 1 83 ? 6.007 -4.350 44.553 1.00 21.85 83 VAL B N 1
ATOM 3305 C CA . VAL B 1 83 ? 7.217 -4.765 45.252 1.00 17.65 83 VAL B CA 1
ATOM 3306 C C . VAL B 1 83 ? 7.419 -6.257 45.009 1.00 22.84 83 VAL B C 1
ATOM 3307 O O . VAL B 1 83 ? 6.703 -7.089 45.568 1.00 25.35 83 VAL B O 1
ATOM 3320 N N . VAL B 1 84 ? 8.381 -6.597 44.151 1.00 17.87 84 VAL B N 1
ATOM 3321 C CA . VAL B 1 84 ? 8.737 -7.998 43.958 1.00 18.41 84 VAL B CA 1
ATOM 3322 C C . VAL B 1 84 ? 9.627 -8.470 45.094 1.00 19.04 84 VAL B C 1
ATOM 3323 O O . VAL B 1 84 ? 9.573 -9.642 45.491 1.00 21.08 84 VAL B O 1
ATOM 3336 N N . GLY B 1 85 ? 10.439 -7.583 45.644 1.00 19.14 85 GLY B N 1
ATOM 3337 C CA . GLY B 1 85 ? 11.357 -8.007 46.679 1.00 20.46 85 GLY B CA 1
ATOM 3338 C C . GLY B 1 85 ? 11.986 -6.846 47.407 1.00 18.31 85 GLY B C 1
ATOM 3339 O O . GLY B 1 85 ? 11.864 -5.678 47.021 1.00 17.91 85 GLY B O 1
ATOM 3343 N N . ILE B 1 86 ? 12.640 -7.206 48.502 1.00 16.87 86 ILE B N 1
ATOM 3344 C CA . ILE B 1 86 ? 13.524 -6.335 49.252 1.00 16.50 86 ILE B CA 1
ATOM 3345 C C . ILE B 1 86 ? 14.925 -6.904 49.082 1.00 16.49 86 ILE B C 1
ATOM 3346 O O . ILE B 1 86 ? 15.116 -8.124 49.180 1.00 20.11 86 ILE B O 1
ATOM 3362 N N . PHE B 1 87 ? 15.891 -6.046 48.765 1.00 16.83 87 PHE B N 1
ATOM 3363 C CA . PHE B 1 87 ? 17.283 -6.475 48.741 1.00 16.65 87 PHE B CA 1
ATOM 3364 C C . PHE B 1 87 ? 18.080 -5.735 49.805 1.00 17.71 87 PHE B C 1
ATOM 3365 O O . PHE B 1 87 ? 17.771 -4.594 50.156 1.00 17.71 87 PHE B O 1
ATOM 3382 N N . HIS B 1 88 ? 19.090 -6.415 50.343 1.00 20.16 88 HIS B N 1
ATOM 3383 C CA . HIS B 1 88 ? 20.048 -5.767 51.228 1.00 19.10 88 HIS B CA 1
ATOM 3384 C C . HIS B 1 88 ? 21.334 -6.577 51.200 1.00 17.33 88 HIS B C 1
ATOM 3385 O O . HIS B 1 88 ? 21.389 -7.681 50.653 1.00 21.11 88 HIS B O 1
ATOM 3398 N N . SER B 1 89 ? 22.378 -5.996 51.767 1.00 17.41 89 SER B N 1
ATOM 3399 C CA . SER B 1 89 ? 23.685 -6.617 51.791 1.00 17.91 89 SER B CA 1
ATOM 3400 C C . SER B 1 89 ? 24.121 -6.952 53.211 1.00 19.22 89 SER B C 1
ATOM 3401 O O . SER B 1 89 ? 23.690 -6.338 54.191 1.00 21.49 89 SER B O 1
ATOM 3409 N N . HIS B 1 90 ? 24.994 -7.950 53.284 1.00 19.13 90 HIS B N 1
ATOM 3410 C CA . HIS B 1 90 ? 25.808 -8.253 54.447 1.00 19.44 90 HIS B CA 1
ATOM 3411 C C . HIS B 1 90 ? 27.255 -7.925 54.129 1.00 23.57 90 HIS B C 1
ATOM 3412 O O . HIS B 1 90 ? 27.689 -8.014 52.980 1.00 24.52 90 HIS B O 1
ATOM 3425 N N . ILE B 1 91 ? 27.994 -7.530 55.152 1.00 21.19 91 ILE B N 1
ATOM 3426 C CA . ILE B 1 91 ? 29.429 -7.325 55.031 1.00 24.54 91 ILE B CA 1
ATOM 3427 C C . ILE B 1 91 ? 30.108 -8.567 55.585 1.00 37.14 91 ILE B C 1
ATOM 3428 O O . ILE B 1 91 ? 29.958 -8.890 56.769 1.00 30.22 91 ILE B O 1
ATOM 3444 N N . ALA B 1 92 ? 30.802 -9.289 54.705 1.00 36.54 92 ALA B N 1
ATOM 3445 C CA . ALA B 1 92 ? 31.603 -10.459 55.052 1.00 37.04 92 ALA B CA 1
ATOM 3446 C C . ALA B 1 92 ? 30.773 -11.732 55.205 1.00 45.64 92 ALA B C 1
ATOM 3447 O O . ALA B 1 92 ? 31.137 -12.775 54.653 1.00 55.09 92 ALA B O 1
ATOM 3454 N N . CYS B 1 93 ? 29.660 -11.676 55.927 1.00 36.42 93 CYS B N 1
ATOM 3455 C CA A CYS B 1 93 ? 29.002 -12.930 56.240 0.50 33.20 93 CYS B CA 1
ATOM 3456 C CA B CYS B 1 93 ? 28.862 -12.845 56.284 0.50 30.22 93 CYS B CA 1
ATOM 3457 C C . CYS B 1 93 ? 28.130 -13.385 55.064 1.00 29.31 93 CYS B C 1
ATOM 3458 O O . CYS B 1 93 ? 27.903 -12.651 54.101 1.00 28.49 93 CYS B O 1
ATOM 3472 N N . PRO B 1 94 ? 27.694 -14.645 55.089 1.00 30.30 94 PRO B N 1
ATOM 3473 C CA . PRO B 1 94 ? 26.998 -15.221 53.920 1.00 26.82 94 PRO B CA 1
ATOM 3474 C C . PRO B 1 94 ? 25.649 -14.564 53.690 1.00 26.56 94 PRO B C 1
ATOM 3475 O O . PRO B 1 94 ? 25.059 -13.981 54.613 1.00 26.44 94 PRO B O 1
ATOM 3486 N N . PRO B 1 95 ? 25.101 -14.670 52.451 1.00 27.79 95 PRO B N 1
ATOM 3487 C CA . PRO B 1 95 ? 23.805 -14.052 52.117 1.00 22.14 95 PRO B CA 1
ATOM 3488 C C . PRO B 1 95 ? 22.619 -14.885 52.592 1.00 27.87 95 PRO B C 1
ATOM 3489 O O . PRO B 1 95 ? 21.748 -15.273 51.815 1.00 25.53 95 PRO B O 1
ATOM 3500 N N . ILE B 1 96 ? 22.582 -15.150 53.894 1.00 22.01 96 ILE B N 1
ATOM 3501 C CA . ILE B 1 96 ? 21.535 -15.948 54.530 1.00 25.84 96 ILE B CA 1
ATOM 3502 C C . ILE B 1 96 ? 20.841 -15.067 55.564 1.00 22.79 96 ILE B C 1
ATOM 3503 O O . ILE B 1 96 ? 21.522 -14.299 56.258 1.00 23.32 96 ILE B O 1
ATOM 3519 N N . PRO B 1 97 ? 19.518 -15.138 55.721 1.00 25.15 97 PRO B N 1
ATOM 3520 C CA . PRO B 1 97 ? 18.847 -14.236 56.669 1.00 21.12 97 PRO B CA 1
ATOM 3521 C C . PRO B 1 97 ? 19.372 -14.396 58.091 1.00 18.80 97 PRO B C 1
ATOM 3522 O O . PRO B 1 97 ? 19.521 -15.508 58.594 1.00 24.44 97 PRO B O 1
ATOM 3533 N N . SER B 1 98 ? 19.646 -13.263 58.734 1.00 19.37 98 SER B N 1
ATOM 3534 C CA . SER B 1 98 ? 19.879 -13.211 60.168 1.00 19.89 98 SER B CA 1
ATOM 3535 C C . SER B 1 98 ? 18.565 -13.418 60.915 1.00 20.61 98 SER B C 1
ATOM 3536 O O . SER B 1 98 ? 17.487 -13.467 60.325 1.00 19.41 98 SER B O 1
ATOM 3544 N N . GLY B 1 99 ? 18.650 -13.515 62.241 1.00 20.90 99 GLY B N 1
ATOM 3545 C CA . GLY B 1 99 ? 17.423 -13.558 63.019 1.00 20.25 99 GLY B CA 1
ATOM 3546 C C . GLY B 1 99 ? 16.574 -12.314 62.817 1.00 19.59 99 GLY B C 1
ATOM 3547 O O . GLY B 1 99 ? 15.356 -12.402 62.640 1.00 20.35 99 GLY B O 1
ATOM 3551 N N . LYS B 1 100 ? 17.204 -11.137 62.845 1.00 19.92 100 LYS B N 1
ATOM 3552 C CA . LYS B 1 100 ? 16.470 -9.898 62.600 1.00 18.66 100 LYS B CA 1
ATOM 3553 C C . LYS B 1 100 ? 15.927 -9.842 61.176 1.00 20.53 100 LYS B C 1
ATOM 3554 O O . LYS B 1 100 ? 14.835 -9.302 60.949 1.00 22.67 100 LYS B O 1
ATOM 3573 N N . ASP B 1 101 ? 16.644 -10.428 60.211 1.00 21.97 101 ASP B N 1
ATOM 3574 C CA . ASP B 1 101 ? 16.121 -10.517 58.850 1.00 21.50 101 ASP B CA 1
ATOM 3575 C C . ASP B 1 101 ? 14.830 -11.332 58.803 1.00 23.18 101 ASP B C 1
ATOM 3576 O O . ASP B 1 101 ? 13.876 -10.953 58.113 1.00 21.87 101 ASP B O 1
ATOM 3585 N N . LEU B 1 102 ? 14.784 -12.465 59.517 1.00 20.89 102 LEU B N 1
ATOM 3586 C CA . LEU B 1 102 ? 13.568 -13.279 59.554 1.00 18.81 102 LEU B CA 1
ATOM 3587 C C . LEU B 1 102 ? 12.398 -12.506 60.146 1.00 25.61 102 LEU B C 1
ATOM 3588 O O . LEU B 1 102 ? 11.248 -12.684 59.723 1.00 25.60 102 LEU B O 1
ATOM 3604 N N . GLU B 1 103 ? 12.660 -11.671 61.156 1.00 24.30 103 GLU B N 1
ATOM 3605 C CA . GLU B 1 103 ? 11.600 -10.825 61.688 1.00 21.34 103 GLU B CA 1
ATOM 3606 C C . GLU B 1 103 ? 11.090 -9.867 60.620 1.00 25.99 103 GLU B C 1
ATOM 3607 O O . GLU B 1 103 ? 9.879 -9.641 60.500 1.00 25.18 103 GLU B O 1
ATOM 3619 N N . GLY B 1 104 ? 11.997 -9.314 59.815 1.00 22.46 104 GLY B N 1
ATOM 3620 C CA . GLY B 1 104 ? 11.586 -8.425 58.743 1.00 24.99 104 GLY B CA 1
ATOM 3621 C C . GLY B 1 104 ? 10.859 -9.133 57.620 1.00 22.69 104 GLY B C 1
ATOM 3622 O O . GLY B 1 104 ? 9.985 -8.543 56.979 1.00 24.65 104 GLY B O 1
ATOM 3626 N N . MET B 1 105 ? 11.211 -10.397 57.356 1.00 21.04 105 MET B N 1
ATOM 3627 C CA . MET B 1 105 ? 10.522 -11.171 56.330 1.00 22.92 105 MET B CA 1
ATOM 3628 C C . MET B 1 105 ? 9.083 -11.464 56.731 1.00 31.14 105 MET B C 1
ATOM 3629 O O . MET B 1 105 ? 8.204 -11.565 55.868 1.00 27.86 105 MET B O 1
ATOM 3643 N N . LYS B 1 106 ? 8.827 -11.599 58.031 1.00 29.57 106 LYS B N 1
ATOM 3644 C CA . LYS B 1 106 ? 7.461 -11.743 58.517 1.00 33.04 106 LYS B CA 1
ATOM 3645 C C . LYS B 1 106 ? 6.660 -10.458 58.339 1.00 33.95 106 LYS B C 1
ATOM 3646 O O . LYS B 1 106 ? 5.450 -10.514 58.084 1.00 36.66 106 LYS B O 1
ATOM 3665 N N . ARG B 1 107 ? 7.305 -9.297 58.472 1.00 33.52 107 ARG B N 1
ATOM 3666 C CA . ARG B 1 107 ? 6.618 -8.022 58.278 1.00 42.07 107 ARG B CA 1
ATOM 3667 C C . ARG B 1 107 ? 6.399 -7.719 56.799 1.00 37.74 107 ARG B C 1
ATOM 3668 O O . ARG B 1 107 ? 5.368 -7.145 56.431 1.00 44.22 107 ARG B O 1
ATOM 3689 N N . TRP B 1 108 ? 7.356 -8.093 55.948 1.00 29.29 108 TRP B N 1
ATOM 3690 C CA . TRP B 1 108 ? 7.320 -7.833 54.505 1.00 32.38 108 TRP B CA 1
ATOM 3691 C C . TRP B 1 108 ? 7.512 -9.155 53.773 1.00 27.65 108 TRP B C 1
ATOM 3692 O O . TRP B 1 108 ? 8.615 -9.442 53.292 1.00 25.19 108 TRP B O 1
ATOM 3713 N N . PRO B 1 109 ? 6.453 -9.996 53.663 1.00 30.26 109 PRO B N 1
ATOM 3714 C CA . PRO B 1 109 ? 6.643 -11.352 53.110 1.00 30.17 109 PRO B CA 1
ATOM 3715 C C . PRO B 1 109 ? 6.725 -11.372 51.585 1.00 29.36 109 PRO B C 1
ATOM 3716 O O . PRO B 1 109 ? 5.922 -11.996 50.889 1.00 33.81 109 PRO B O 1
ATOM 3727 N N . VAL B 1 110 ? 7.720 -10.671 51.053 1.00 26.67 110 VAL B N 1
ATOM 3728 C CA . VAL B 1 110 ? 8.057 -10.745 49.639 1.00 26.28 110 VAL B CA 1
ATOM 3729 C C . VAL B 1 110 ? 9.386 -11.476 49.531 1.00 23.67 110 VAL B C 1
ATOM 3730 O O . VAL B 1 110 ? 9.911 -11.973 50.532 1.00 23.89 110 VAL B O 1
ATOM 3743 N N . ILE B 1 111 ? 9.940 -11.555 48.322 1.00 23.66 111 ILE B N 1
ATOM 3744 C CA . ILE B 1 111 ? 11.253 -12.162 48.140 1.00 21.20 111 ILE B CA 1
ATOM 3745 C C . ILE B 1 111 ? 12.312 -11.256 48.747 1.00 22.49 111 ILE B C 1
ATOM 3746 O O . ILE B 1 111 ? 12.341 -10.047 48.478 1.00 22.44 111 ILE B O 1
ATOM 3762 N N . TRP B 1 112 ? 13.194 -11.833 49.566 1.00 20.21 112 TRP B N 1
ATOM 3763 C CA . TRP B 1 112 ? 14.329 -11.102 50.124 1.00 18.89 112 TRP B CA 1
ATOM 3764 C C . TRP B 1 112 ? 15.601 -11.550 49.413 1.00 20.55 112 TRP B C 1
ATOM 3765 O O . TRP B 1 112 ? 16.017 -12.710 49.528 1.00 21.99 112 TRP B O 1
ATOM 3786 N N . LEU B 1 113 ? 16.203 -10.633 48.667 1.00 18.93 113 LEU B N 1
ATOM 3787 C CA . LEU B 1 113 ? 17.484 -10.863 48.017 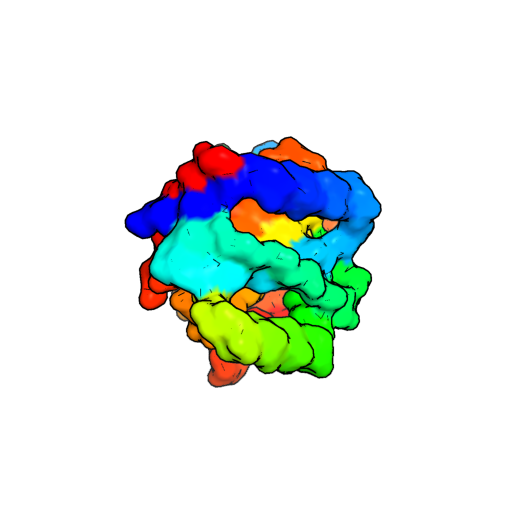1.00 19.38 113 LEU B CA 1
ATOM 3788 C C . LEU B 1 113 ? 18.587 -10.364 48.940 1.00 16.28 113 LEU B C 1
ATOM 3789 O O . LEU B 1 113 ? 18.555 -9.216 49.380 1.00 18.72 113 LEU B O 1
ATOM 3805 N N . ILE B 1 114 ? 19.557 -11.220 49.234 1.00 19.85 114 ILE B N 1
ATOM 3806 C CA . ILE B 1 114 ? 20.680 -10.840 50.083 1.00 21.14 114 ILE B CA 1
ATOM 3807 C C . ILE B 1 114 ? 21.961 -11.025 49.284 1.00 22.27 114 ILE B C 1
ATOM 3808 O O . ILE B 1 114 ? 22.141 -12.051 48.624 1.00 22.56 114 ILE B O 1
ATOM 3824 N N . VAL B 1 115 ? 22.849 -10.033 49.348 1.00 17.59 115 VAL B N 1
ATOM 3825 C CA . VAL B 1 115 ? 24.121 -10.063 48.636 1.00 20.01 115 VAL B CA 1
ATOM 3826 C C . VAL B 1 115 ? 25.225 -9.690 49.619 1.00 21.84 115 VAL B C 1
ATOM 3827 O O . VAL B 1 115 ? 24.966 -9.215 50.720 1.00 23.11 115 VAL B O 1
ATOM 3840 N N . ASN B 1 116 ? 26.476 -9.891 49.209 1.00 24.16 116 ASN B N 1
ATOM 3841 C CA . ASN B 1 116 ? 27.580 -9.381 50.015 1.00 22.80 116 ASN B CA 1
ATOM 3842 C C . ASN B 1 116 ? 28.687 -8.889 49.092 1.00 25.34 116 ASN B C 1
ATOM 3843 O O . ASN B 1 116 ? 28.610 -9.027 47.868 1.00 29.12 116 ASN B O 1
ATOM 3854 N N . GLU B 1 117 ? 29.723 -8.304 49.704 1.00 27.89 117 GLU B N 1
ATOM 3855 C CA . GLU B 1 117 ? 30.804 -7.661 48.962 1.00 32.69 117 GLU B CA 1
ATOM 3856 C C . GLU B 1 117 ? 31.697 -8.653 48.236 1.00 40.42 117 GLU B C 1
ATOM 3857 O O . GLU B 1 117 ? 32.540 -8.228 47.437 1.00 35.40 117 GLU B O 1
ATOM 3869 N N . LYS B 1 118 ? 31.543 -9.949 48.487 1.00 31.72 118 LYS B N 1
ATOM 3870 C CA . LYS B 1 118 ? 32.273 -10.964 47.749 1.00 36.45 118 LYS B CA 1
ATOM 3871 C C . LYS B 1 118 ? 31.524 -11.420 46.504 1.00 49.37 118 LYS B C 1
ATOM 3872 O O . LYS B 1 118 ? 31.966 -12.358 45.836 1.00 46.84 118 LYS B O 1
ATOM 3891 N N . GLY B 1 119 ? 30.411 -10.767 46.174 1.00 34.87 119 GLY B N 1
ATOM 3892 C CA . GLY B 1 119 ? 29.636 -11.120 45.005 1.00 40.49 119 GLY B CA 1
ATOM 3893 C C . GLY B 1 119 ? 28.715 -12.302 45.185 1.00 43.90 119 GLY B C 1
ATOM 3894 O O . GLY B 1 119 ? 28.187 -12.812 44.192 1.00 35.02 119 GLY B O 1
ATOM 3898 N N . GLU B 1 120 ? 28.513 -12.764 46.415 1.00 30.58 120 GLU B N 1
ATOM 3899 C CA . GLU B 1 120 ? 27.603 -13.870 46.666 1.00 29.47 120 GLU B CA 1
ATOM 3900 C C . GLU B 1 120 ? 26.182 -13.335 46.725 1.00 29.09 120 GLU B C 1
ATOM 3901 O O . GLU B 1 120 ? 25.946 -12.217 47.190 1.00 28.58 120 GLU B O 1
ATOM 3913 N N . TYR B 1 121 ? 25.233 -14.113 46.210 1.00 29.38 121 TYR B N 1
ATOM 3914 C CA . TYR B 1 121 ? 23.839 -13.696 46.271 1.00 28.93 121 TYR B CA 1
ATOM 3915 C C . TYR B 1 121 ? 22.940 -14.914 46.411 1.00 29.24 121 TYR B C 1
ATOM 3916 O O . TYR B 1 121 ? 23.179 -15.956 45.791 1.00 30.35 121 TYR B O 1
ATOM 3934 N N . LYS B 1 122 ? 21.924 -14.769 47.261 1.00 24.14 122 LYS B N 1
ATOM 3935 C CA . LYS B 1 122 ? 20.895 -15.775 47.469 1.00 20.67 122 LYS B CA 1
ATOM 3936 C C . LYS B 1 122 ? 19.594 -15.049 47.768 1.00 24.51 122 LYS B C 1
ATOM 3937 O O . LYS B 1 122 ? 19.595 -13.908 48.235 1.00 26.41 122 LYS B O 1
ATOM 3956 N N . ALA B 1 123 ? 18.481 -15.733 47.528 1.00 23.87 123 ALA B N 1
ATOM 3957 C CA . ALA B 1 123 ? 17.163 -15.158 47.751 1.00 20.41 123 ALA B CA 1
ATOM 3958 C C . ALA B 1 123 ? 16.333 -16.095 48.617 1.00 24.72 123 ALA B C 1
ATOM 3959 O O . ALA B 1 123 ? 16.554 -17.311 48.646 1.00 27.12 123 ALA B O 1
ATOM 3966 N N . TRP B 1 124 ? 15.360 -15.506 49.317 1.00 23.85 124 TRP B N 1
ATOM 3967 C CA . TRP B 1 124 ? 14.622 -16.189 50.374 1.00 22.26 124 TRP B CA 1
ATOM 3968 C C . TRP B 1 124 ? 13.190 -15.682 50.402 1.00 26.33 124 TRP B C 1
ATOM 3969 O O . TRP B 1 124 ? 12.919 -14.535 50.046 1.00 23.54 124 TRP B O 1
ATOM 3990 N N . ILE B 1 125 ? 12.275 -16.536 50.855 1.00 24.68 125 ILE B N 1
ATOM 3991 C CA . ILE B 1 125 ? 10.887 -16.127 51.027 1.00 28.71 125 ILE B CA 1
ATOM 3992 C C . ILE B 1 125 ? 10.275 -16.913 52.180 1.00 32.05 125 ILE B C 1
ATOM 3993 O O . ILE B 1 125 ? 10.658 -18.053 52.454 1.00 37.75 125 ILE B O 1
ATOM 4009 N N . LEU B 1 126 ? 9.312 -16.292 52.849 1.00 64.73 126 LEU B N 1
ATOM 4010 C CA . LEU B 1 126 ? 8.565 -16.961 53.901 1.00 67.22 126 LEU B CA 1
ATOM 4011 C C . LEU B 1 126 ? 7.424 -17.776 53.299 1.00 68.39 126 LEU B C 1
ATOM 4012 O O . LEU B 1 126 ? 6.683 -17.287 52.447 1.00 67.55 126 LEU B O 1
ATOM 4028 N N . ASN B 1 130 ? 5.519 -20.027 58.660 1.00 83.27 130 ASN B N 1
ATOM 4029 C CA . ASN B 1 130 ? 6.736 -20.119 59.459 1.00 85.80 130 ASN B CA 1
ATOM 4030 C C . ASN B 1 130 ? 7.813 -20.957 58.768 1.00 95.39 130 ASN B C 1
ATOM 4031 O O . ASN B 1 130 ? 8.724 -21.467 59.422 1.00 94.13 130 ASN B O 1
ATOM 4035 N N . LYS B 1 131 ? 7.708 -21.099 57.448 1.00 54.35 131 LYS B N 1
ATOM 4036 C CA . LYS B 1 131 ? 8.663 -21.866 56.660 1.00 55.43 131 LYS B CA 1
ATOM 4037 C C . LYS B 1 131 ? 9.464 -20.928 55.768 1.00 41.51 131 LYS B C 1
ATOM 4038 O O . LYS B 1 131 ? 8.887 -20.138 55.014 1.00 43.94 131 LYS B O 1
ATOM 4042 N N . ILE B 1 132 ? 10.789 -21.023 55.855 1.00 44.71 132 ILE B N 1
ATOM 4043 C CA . ILE B 1 132 ? 11.704 -20.239 55.030 1.00 47.33 132 ILE B CA 1
ATOM 4044 C C . ILE B 1 132 ? 12.265 -21.152 53.949 1.00 48.20 132 ILE B C 1
ATOM 4045 O O . ILE B 1 132 ? 12.830 -22.210 54.250 1.00 48.04 132 ILE B O 1
ATOM 4061 N N . SER B 1 133 ? 12.120 -20.745 52.692 1.00 36.96 133 SER B N 1
ATOM 4062 C CA . SER B 1 133 ? 12.662 -21.498 51.573 1.00 39.37 133 SER B CA 1
ATOM 4063 C C . SER B 1 133 ? 13.540 -20.600 50.714 1.00 35.35 133 SER B C 1
ATOM 4064 O O . SER B 1 133 ? 13.276 -19.402 50.563 1.00 33.71 133 SER B O 1
ATOM 4072 N N . GLU B 1 134 ? 14.598 -21.189 50.165 1.00 37.09 134 GLU B N 1
ATOM 4073 C CA . GLU B 1 134 ? 15.455 -20.459 49.247 1.00 36.26 134 GLU B CA 1
ATOM 4074 C C . GLU B 1 134 ? 14.755 -20.295 47.904 1.00 35.81 134 GLU B C 1
ATOM 4075 O O . GLU B 1 134 ? 14.052 -21.194 47.436 1.00 37.95 134 GLU B O 1
ATOM 4087 N N . VAL B 1 135 ? 14.947 -19.130 47.299 1.00 35.59 135 VAL B N 1
ATOM 4088 C CA . VAL B 1 135 ? 14.388 -18.795 45.999 1.00 39.05 135 VAL B CA 1
ATOM 4089 C C . VAL B 1 135 ? 15.507 -18.871 44.972 1.00 41.27 135 VAL B C 1
ATOM 4090 O O . VAL B 1 135 ? 16.589 -18.307 45.175 1.00 34.45 135 VAL B O 1
ATOM 4103 N N . LYS B 1 136 ? 15.258 -19.583 43.878 1.00 38.13 136 LYS B N 1
ATOM 4104 C CA . LYS B 1 136 ? 16.249 -19.702 42.820 1.00 39.83 136 LYS B CA 1
ATOM 4105 C C . LYS B 1 136 ? 16.320 -18.399 42.032 1.00 42.75 136 LYS B C 1
ATOM 4106 O O . LYS B 1 136 ? 15.296 -17.881 41.580 1.00 42.62 136 LYS B O 1
ATOM 4125 N N . ILE B 1 137 ? 17.526 -17.857 41.887 1.00 35.07 137 ILE B N 1
ATOM 4126 C CA . ILE B 1 137 ? 17.730 -16.605 41.166 1.00 35.39 137 ILE B CA 1
ATOM 4127 C C . ILE B 1 137 ? 18.068 -16.931 39.718 1.00 36.31 137 ILE B C 1
ATOM 4128 O O . ILE B 1 137 ? 19.049 -17.631 39.441 1.00 38.26 137 ILE B O 1
ATOM 4144 N N . VAL B 1 138 ? 17.257 -16.418 38.800 1.00 35.95 138 VAL B N 1
ATOM 4145 C CA . VAL B 1 138 ? 17.457 -16.588 37.366 1.00 36.87 138 VAL B CA 1
ATOM 4146 C C . VAL B 1 138 ? 17.934 -15.248 36.827 1.00 45.96 138 VAL B C 1
ATOM 4147 O O . VAL B 1 138 ? 17.191 -14.260 36.850 1.00 39.75 138 VAL B O 1
ATOM 4160 N N . VAL B 1 139 ? 19.172 -15.201 36.348 1.00 37.49 139 VAL B N 1
ATOM 4161 C CA . VAL B 1 139 ? 19.778 -13.960 35.879 1.00 38.90 139 VAL B CA 1
ATOM 4162 C C . VAL B 1 139 ? 19.634 -13.900 34.365 1.00 39.40 139 VAL B C 1
ATOM 4163 O O . VAL B 1 139 ? 19.913 -14.886 33.671 1.00 42.02 139 VAL B O 1
ATOM 4176 N N . GLU B 1 140 ? 19.199 -12.749 33.853 1.00 49.12 140 GLU B N 1
ATOM 4177 C CA . GLU B 1 140 ? 18.887 -12.599 32.426 1.00 45.55 140 GLU B CA 1
ATOM 4178 C C . GLU B 1 140 ? 19.677 -11.491 31.731 1.00 53.35 140 GLU B C 1
ATOM 4179 O O . GLU B 1 140 ? 20.096 -10.502 32.332 1.00 53.36 140 GLU B O 1
#

B-factor: mean 36.81, std 16.85, range [12.86, 122.87]